Protein AF-A0A8T5RIH6-F1 (afdb_monomer)

Structure (mmCIF, N/CA/C/O backbone):
data_AF-A0A8T5RIH6-F1
#
_entry.id   AF-A0A8T5RIH6-F1
#
loop_
_atom_site.group_PDB
_atom_site.id
_atom_site.type_symbol
_atom_site.label_atom_id
_atom_site.label_alt_id
_atom_site.label_comp_id
_atom_site.label_asym_id
_atom_site.label_entity_id
_atom_site.label_seq_id
_atom_site.pdbx_PDB_ins_code
_atom_site.Cartn_x
_atom_site.Cartn_y
_atom_site.Cartn_z
_atom_site.occupancy
_atom_site.B_iso_or_equiv
_atom_site.auth_seq_id
_atom_site.auth_comp_id
_atom_site.auth_asym_id
_atom_site.auth_atom_id
_atom_site.pdbx_PDB_model_num
ATOM 1 N N . MET A 1 1 ? 30.052 -8.036 27.898 1.00 54.72 1 MET A N 1
ATOM 2 C CA . MET A 1 1 ? 30.101 -7.811 26.431 1.00 54.72 1 MET A CA 1
ATOM 3 C C . MET A 1 1 ? 30.979 -6.596 26.176 1.00 54.72 1 MET A C 1
ATOM 5 O O . MET A 1 1 ? 30.714 -5.569 26.782 1.00 54.72 1 MET A O 1
ATOM 9 N N . GLY A 1 2 ? 32.038 -6.716 25.369 1.00 81.31 2 GLY A N 1
ATOM 10 C CA . GLY A 1 2 ? 32.980 -5.612 25.125 1.00 81.31 2 GLY A CA 1
ATOM 11 C C . GLY A 1 2 ? 32.419 -4.535 24.187 1.00 81.31 2 GLY A C 1
ATOM 12 O O . GLY A 1 2 ? 31.592 -4.838 23.325 1.00 81.31 2 GLY A O 1
ATOM 13 N N . ALA A 1 3 ? 32.892 -3.292 24.327 1.00 78.62 3 ALA A N 1
ATOM 14 C CA . ALA A 1 3 ? 32.445 -2.136 23.537 1.00 78.62 3 ALA A CA 1
ATOM 15 C C . ALA A 1 3 ? 32.577 -2.355 22.015 1.00 78.62 3 ALA A C 1
ATOM 17 O O . ALA A 1 3 ? 31.676 -2.004 21.258 1.00 78.62 3 ALA A O 1
ATOM 18 N N . VAL A 1 4 ? 33.642 -3.033 21.574 1.00 74.56 4 VAL A N 1
ATOM 19 C CA . VAL A 1 4 ? 33.874 -3.393 20.163 1.00 74.56 4 VAL A CA 1
ATOM 20 C C . VAL A 1 4 ? 32.834 -4.396 19.653 1.00 74.56 4 VAL A C 1
ATOM 22 O O . VAL A 1 4 ? 32.305 -4.243 18.559 1.00 74.56 4 VAL A O 1
ATOM 25 N N . GLN A 1 5 ? 32.469 -5.394 20.463 1.00 71.44 5 GLN A N 1
ATOM 26 C CA . GLN A 1 5 ? 31.462 -6.394 20.095 1.00 71.44 5 GLN A CA 1
ATOM 27 C C . GLN A 1 5 ? 30.047 -5.793 20.058 1.00 71.44 5 GLN A C 1
ATOM 29 O O . G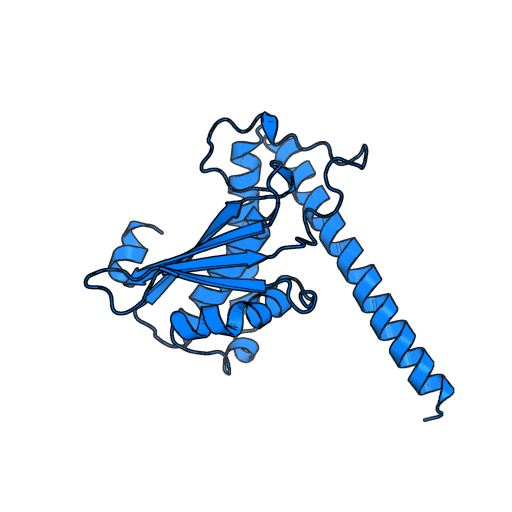LN A 1 5 ? 29.216 -6.199 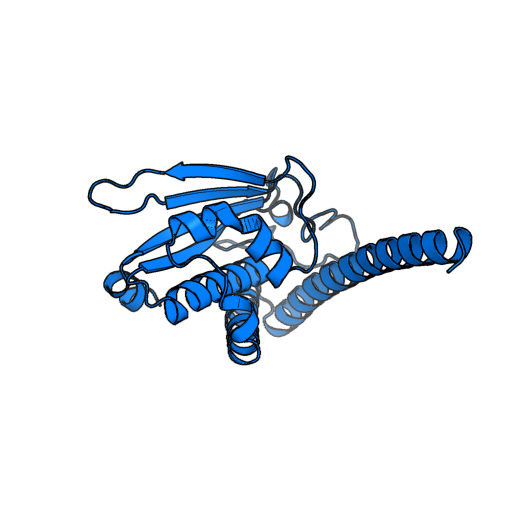19.248 1.00 71.44 5 GLN A O 1
ATOM 34 N N . TRP A 1 6 ? 29.769 -4.804 20.913 1.00 79.12 6 TRP A N 1
ATOM 35 C CA . TRP A 1 6 ? 28.532 -4.022 20.874 1.00 79.12 6 TRP A CA 1
ATOM 36 C C . TRP A 1 6 ? 28.462 -3.117 19.636 1.00 79.12 6 TRP A C 1
ATOM 38 O O . TRP A 1 6 ? 27.428 -3.080 18.968 1.00 79.12 6 TRP A O 1
ATOM 48 N N . LEU A 1 7 ? 29.570 -2.456 19.285 1.00 72.50 7 LEU A N 1
ATOM 49 C CA . LEU A 1 7 ? 29.678 -1.619 18.091 1.00 72.50 7 LEU A CA 1
ATOM 50 C C . LEU A 1 7 ? 29.522 -2.450 16.810 1.00 72.50 7 LEU A C 1
ATOM 52 O O . LEU A 1 7 ? 28.704 -2.114 15.959 1.00 72.50 7 LEU A O 1
ATOM 56 N N . LEU A 1 8 ? 30.211 -3.592 16.714 1.00 71.06 8 LEU A N 1
ATOM 57 C CA . LEU A 1 8 ? 30.068 -4.536 15.602 1.00 71.06 8 LEU A CA 1
ATOM 58 C C . LEU A 1 8 ? 28.639 -5.074 15.488 1.00 71.06 8 LEU A C 1
ATOM 60 O O . LEU A 1 8 ? 28.110 -5.150 14.384 1.00 71.06 8 LEU A O 1
ATOM 64 N N . LYS A 1 9 ? 27.969 -5.389 16.607 1.00 69.00 9 LYS A N 1
ATOM 65 C CA . LYS A 1 9 ? 26.543 -5.767 16.602 1.00 69.00 9 LYS A CA 1
ATOM 66 C C . LYS A 1 9 ? 25.631 -4.642 16.108 1.00 69.00 9 LYS A C 1
ATOM 68 O O . LYS A 1 9 ? 24.638 -4.928 15.451 1.00 69.00 9 LYS A O 1
ATOM 73 N N . LYS A 1 10 ? 25.928 -3.376 16.416 1.00 67.00 10 LYS A N 1
ATOM 74 C CA . LYS A 1 10 ? 25.181 -2.234 15.865 1.00 67.00 10 LYS A CA 1
ATOM 75 C C . LYS A 1 10 ? 25.413 -2.086 14.363 1.00 67.00 10 LYS A C 1
ATOM 77 O O . LYS A 1 10 ? 24.439 -2.002 13.627 1.00 67.00 10 LYS A O 1
ATOM 82 N N . ILE A 1 11 ? 26.666 -2.129 13.915 1.00 67.88 11 ILE A N 1
ATOM 83 C CA . ILE A 1 11 ? 27.028 -2.001 12.495 1.00 67.88 11 ILE A CA 1
ATOM 84 C C . ILE A 1 11 ? 26.418 -3.142 11.681 1.00 67.88 11 ILE A C 1
ATOM 86 O O . ILE A 1 11 ? 25.760 -2.885 10.686 1.00 67.88 11 ILE A O 1
ATOM 90 N N . THR A 1 12 ? 26.545 -4.391 12.131 1.00 60.66 12 THR A N 1
ATOM 91 C CA . THR A 1 12 ? 25.935 -5.550 11.453 1.00 60.66 12 THR A CA 1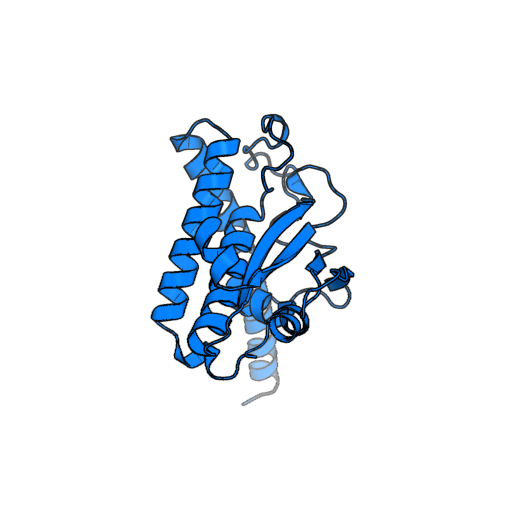
ATOM 92 C C . THR A 1 12 ? 24.411 -5.501 11.448 1.00 60.66 12 THR A C 1
ATOM 94 O O . THR A 1 12 ? 23.810 -5.898 10.458 1.00 60.66 12 THR A O 1
ATOM 97 N N . LYS A 1 13 ? 23.761 -4.977 12.497 1.00 62.06 13 LYS A N 1
ATOM 98 C CA . LYS A 1 13 ? 22.306 -4.750 12.484 1.00 62.06 13 LYS A CA 1
ATOM 99 C C . LYS A 1 13 ? 21.897 -3.673 11.482 1.00 62.06 13 LYS A C 1
ATOM 101 O O . LYS A 1 13 ? 20.903 -3.864 10.795 1.00 62.06 13 LYS A O 1
ATOM 106 N N . VAL A 1 14 ? 22.633 -2.566 11.399 1.00 61.81 14 VAL A N 1
ATOM 107 C CA . VAL A 1 14 ? 22.349 -1.473 10.452 1.00 61.81 14 VAL A CA 1
ATOM 108 C C . VAL A 1 14 ? 22.630 -1.914 9.014 1.00 61.81 14 VAL A C 1
ATOM 110 O O . VAL A 1 14 ? 21.766 -1.786 8.157 1.00 61.81 14 VAL A O 1
ATOM 113 N N . PHE A 1 15 ? 23.794 -2.518 8.767 1.00 58.16 15 PHE A N 1
ATOM 114 C CA . PHE A 1 15 ? 24.172 -3.076 7.470 1.00 58.16 15 PHE A CA 1
ATOM 115 C C . PHE A 1 15 ? 23.194 -4.172 7.039 1.00 58.16 15 PHE A C 1
ATOM 117 O O . PHE A 1 15 ? 22.644 -4.109 5.949 1.00 58.16 15 PHE A O 1
ATOM 124 N N . GLY A 1 16 ? 22.880 -5.110 7.939 1.00 55.03 16 GLY A N 1
ATOM 125 C CA . GLY A 1 16 ? 21.883 -6.149 7.708 1.00 55.03 16 GLY A CA 1
ATOM 126 C C . GLY A 1 16 ? 20.514 -5.572 7.354 1.00 55.03 16 GLY A C 1
ATOM 127 O O . GLY A 1 16 ? 19.939 -5.994 6.361 1.00 55.03 16 GLY A O 1
ATOM 128 N N . ARG A 1 17 ? 20.010 -4.572 8.090 1.00 59.19 17 ARG A N 1
ATOM 129 C CA . ARG A 1 17 ? 18.731 -3.900 7.784 1.00 59.19 17 ARG A CA 1
ATOM 130 C C . ARG A 1 17 ? 18.740 -3.221 6.412 1.00 59.19 17 ARG A C 1
ATOM 132 O O . ARG A 1 17 ? 17.797 -3.404 5.650 1.00 59.19 17 ARG A O 1
ATOM 139 N N . ASN A 1 18 ? 19.813 -2.510 6.070 1.00 58.97 18 ASN A N 1
ATOM 140 C CA . ASN A 1 18 ? 19.906 -1.779 4.805 1.00 58.97 18 ASN A CA 1
ATOM 141 C C . ASN A 1 18 ? 20.041 -2.721 3.599 1.00 58.97 18 ASN A C 1
ATOM 143 O O . ASN A 1 18 ? 19.274 -2.587 2.646 1.00 58.97 18 ASN A O 1
ATOM 147 N N . THR A 1 19 ? 20.931 -3.717 3.658 1.00 59.47 19 THR A N 1
ATOM 148 C CA . THR A 1 19 ? 21.084 -4.730 2.597 1.00 59.47 19 THR A CA 1
ATOM 149 C C . THR A 1 19 ? 19.808 -5.554 2.419 1.00 59.47 19 THR A C 1
ATOM 151 O O . THR A 1 19 ? 19.406 -5.831 1.293 1.00 59.47 19 THR A O 1
ATOM 154 N N . THR A 1 20 ? 19.124 -5.878 3.519 1.00 65.00 20 THR A N 1
ATOM 155 C CA . THR A 1 20 ? 17.834 -6.583 3.486 1.00 65.00 20 THR A CA 1
ATOM 156 C C . THR A 1 20 ? 16.747 -5.732 2.825 1.00 65.00 20 THR A C 1
ATOM 158 O O . THR A 1 20 ? 15.979 -6.243 2.018 1.00 65.00 20 THR A O 1
ATOM 161 N N . SER A 1 21 ? 16.703 -4.424 3.107 1.00 72.31 21 SER A N 1
ATOM 162 C CA . SER A 1 21 ? 15.707 -3.536 2.497 1.00 72.31 21 SER A CA 1
ATOM 163 C C . SER A 1 21 ? 15.889 -3.382 0.986 1.00 72.31 21 SER A C 1
ATOM 165 O O . SER A 1 21 ? 14.907 -3.455 0.257 1.00 72.31 21 SER A O 1
ATOM 167 N N . LEU A 1 22 ? 17.132 -3.248 0.504 1.00 79.75 22 LEU A N 1
ATOM 168 C CA . LEU A 1 22 ? 17.411 -3.184 -0.933 1.00 79.75 22 L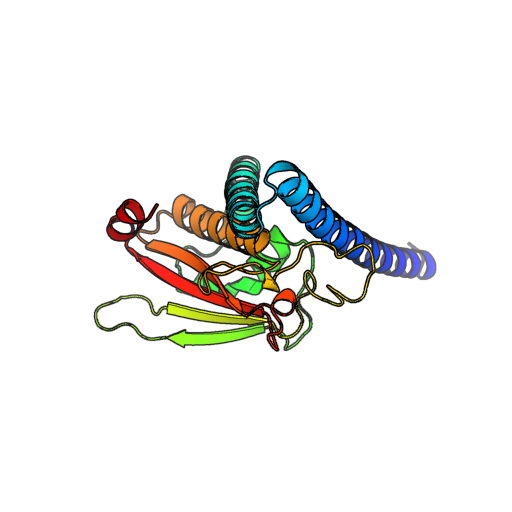EU A CA 1
ATOM 169 C C . LEU A 1 22 ? 17.015 -4.489 -1.627 1.00 79.75 22 LEU A C 1
ATOM 171 O O . LEU A 1 22 ? 16.365 -4.450 -2.664 1.00 79.75 22 LEU A O 1
ATOM 175 N N . TYR A 1 23 ? 17.348 -5.636 -1.027 1.00 83.88 23 TYR A N 1
ATOM 176 C CA . TYR A 1 23 ? 16.943 -6.937 -1.554 1.00 83.88 23 TYR A CA 1
ATOM 177 C C . TYR A 1 23 ? 15.421 -7.043 -1.716 1.00 83.88 23 TYR A C 1
ATOM 179 O O . TYR A 1 23 ? 14.957 -7.445 -2.776 1.00 83.88 23 TYR A O 1
ATOM 187 N N . TYR A 1 24 ? 14.636 -6.653 -0.705 1.00 84.94 24 TYR A N 1
ATOM 188 C CA . TYR A 1 24 ? 13.174 -6.724 -0.799 1.00 84.94 24 TYR A CA 1
ATOM 189 C C . TYR A 1 24 ? 12.578 -5.713 -1.783 1.00 84.94 24 TYR A C 1
ATOM 191 O O . TYR A 1 24 ? 11.590 -6.035 -2.437 1.00 84.94 24 TYR A O 1
ATOM 199 N N . VAL A 1 25 ? 13.179 -4.528 -1.931 1.00 86.12 25 VAL A N 1
ATOM 200 C CA . VAL A 1 25 ? 12.790 -3.565 -2.976 1.00 86.12 25 VAL A CA 1
ATOM 201 C C . VAL A 1 25 ? 13.007 -4.158 -4.365 1.00 86.12 25 VAL A C 1
ATOM 203 O O . VAL A 1 25 ? 12.100 -4.112 -5.190 1.00 86.12 25 VAL A O 1
ATOM 206 N N . LEU A 1 26 ? 14.182 -4.739 -4.616 1.00 88.00 26 LEU A N 1
ATOM 207 C CA . LEU A 1 26 ? 14.493 -5.358 -5.904 1.00 88.00 26 LEU A CA 1
ATOM 208 C C . LEU A 1 26 ? 13.599 -6.571 -6.156 1.00 88.00 26 LEU A C 1
ATOM 210 O O . LEU A 1 26 ? 12.975 -6.650 -7.203 1.00 88.00 26 LEU A O 1
ATOM 214 N N . LEU A 1 27 ? 13.434 -7.455 -5.168 1.00 90.44 27 LEU A N 1
ATOM 215 C CA . LEU A 1 27 ? 12.531 -8.602 -5.271 1.00 90.44 27 LEU A CA 1
ATOM 216 C C . LEU A 1 27 ? 11.106 -8.171 -5.635 1.00 90.44 27 LEU A C 1
ATOM 218 O O . LEU A 1 27 ? 10.463 -8.811 -6.458 1.00 90.44 27 LEU A O 1
ATOM 222 N N . TYR A 1 28 ? 10.613 -7.085 -5.040 1.00 91.56 28 TYR A N 1
ATOM 223 C CA . TYR A 1 28 ? 9.301 -6.544 -5.370 1.00 91.56 28 TYR A CA 1
ATOM 224 C C . TYR A 1 28 ? 9.213 -6.107 -6.845 1.00 91.56 28 TYR A C 1
ATOM 226 O O . TYR A 1 28 ? 8.224 -6.410 -7.511 1.00 91.56 28 TYR A O 1
ATOM 234 N N . ARG A 1 29 ? 10.245 -5.430 -7.369 1.00 91.50 29 ARG A N 1
ATOM 235 C CA . ARG A 1 29 ? 10.308 -5.029 -8.787 1.00 91.50 29 ARG A CA 1
ATOM 236 C C . ARG A 1 29 ? 10.364 -6.237 -9.717 1.00 91.50 29 ARG A C 1
ATOM 238 O O . ARG A 1 29 ? 9.612 -6.276 -10.686 1.00 91.50 29 ARG A O 1
ATOM 245 N N . GLU A 1 30 ? 11.179 -7.236 -9.385 1.00 93.50 30 GLU A N 1
ATOM 246 C CA . GLU A 1 30 ? 11.267 -8.474 -10.163 1.00 93.50 30 GLU A CA 1
ATOM 247 C C . GLU A 1 30 ? 9.931 -9.227 -10.173 1.00 93.50 30 GLU A C 1
ATOM 249 O O . GLU A 1 30 ? 9.519 -9.722 -11.213 1.00 93.50 30 GLU A O 1
ATOM 254 N N . ILE A 1 31 ? 9.185 -9.253 -9.062 1.00 95.56 31 ILE A N 1
ATOM 255 C CA . ILE A 1 31 ? 7.839 -9.850 -9.046 1.00 95.56 31 ILE A CA 1
ATOM 256 C C . ILE A 1 31 ? 6.902 -9.122 -10.020 1.00 95.56 31 ILE A C 1
ATOM 258 O O . ILE A 1 31 ? 6.167 -9.785 -10.749 1.00 95.56 31 ILE A O 1
ATOM 262 N N . LEU A 1 32 ? 6.917 -7.783 -10.061 1.00 96.06 32 LEU A N 1
ATOM 263 C CA . LEU A 1 32 ? 6.104 -7.034 -11.028 1.00 96.06 32 LEU A CA 1
ATOM 264 C C . LEU A 1 32 ? 6.509 -7.359 -12.472 1.00 96.06 32 LEU A C 1
ATOM 266 O O . LEU A 1 32 ? 5.639 -7.552 -13.320 1.00 96.06 32 LEU A O 1
ATOM 270 N N . LYS A 1 33 ? 7.814 -7.442 -12.742 1.00 95.06 33 LYS A N 1
ATOM 271 C CA . LYS A 1 33 ? 8.354 -7.815 -14.054 1.00 95.06 33 LYS A CA 1
ATOM 272 C C . LYS A 1 33 ? 7.888 -9.208 -14.474 1.00 95.06 33 LYS A C 1
ATOM 274 O O . LYS A 1 33 ? 7.341 -9.345 -15.560 1.00 95.06 33 LYS A O 1
ATOM 279 N N . GLU A 1 34 ? 8.001 -10.201 -13.594 1.00 97.12 34 GLU A N 1
ATOM 280 C CA . GLU A 1 34 ? 7.542 -11.574 -13.846 1.00 97.12 34 GLU A CA 1
ATOM 281 C C . GLU A 1 34 ? 6.026 -11.647 -14.077 1.00 97.12 34 GLU A C 1
ATOM 283 O O . GLU A 1 34 ? 5.564 -12.339 -14.984 1.00 97.12 34 GLU A O 1
ATOM 288 N N . ILE A 1 35 ? 5.228 -10.897 -13.306 1.00 97.75 35 ILE A N 1
ATOM 289 C CA . ILE A 1 35 ? 3.781 -10.792 -13.546 1.00 97.75 35 ILE A CA 1
ATOM 290 C C . ILE A 1 35 ? 3.527 -10.218 -14.941 1.00 97.75 35 ILE A C 1
ATOM 292 O O . ILE A 1 35 ? 2.759 -10.803 -15.703 1.00 97.75 35 ILE A O 1
ATOM 296 N N . ASN A 1 36 ? 4.201 -9.124 -15.295 1.00 97.50 36 ASN A N 1
ATOM 297 C CA . ASN A 1 36 ? 4.069 -8.499 -16.607 1.00 97.50 36 ASN A CA 1
ATOM 298 C C . ASN A 1 36 ? 4.543 -9.399 -17.745 1.00 97.50 36 ASN A C 1
ATOM 300 O O . ASN A 1 36 ? 3.998 -9.360 -18.846 1.00 97.50 36 ASN A O 1
ATOM 304 N N . ASP A 1 37 ? 5.516 -10.266 -17.487 1.00 96.69 37 ASP A N 1
ATOM 305 C CA . ASP A 1 37 ? 5.942 -11.259 -18.454 1.00 96.69 37 ASP A CA 1
ATOM 306 C C . ASP A 1 37 ? 4.915 -12.372 -18.675 1.00 96.69 37 ASP A C 1
ATOM 308 O O . ASP A 1 37 ? 4.895 -12.962 -19.759 1.00 96.69 37 ASP A O 1
ATOM 312 N N . ILE A 1 38 ? 4.040 -12.626 -17.706 1.00 97.56 38 ILE A N 1
ATOM 313 C CA . ILE A 1 38 ? 2.936 -13.579 -17.831 1.00 97.56 38 ILE A CA 1
ATOM 314 C C . ILE A 1 38 ? 1.723 -12.924 -18.501 1.00 97.56 38 ILE A C 1
ATOM 316 O O . ILE A 1 38 ? 1.138 -13.514 -19.409 1.00 97.56 38 ILE A O 1
ATOM 320 N N . THR A 1 39 ? 1.337 -11.727 -18.061 1.00 97.12 39 THR A N 1
ATOM 321 C CA . THR A 1 39 ? 0.131 -11.023 -18.535 1.00 97.12 39 THR A CA 1
ATOM 322 C C . THR A 1 39 ? 0.338 -10.384 -19.904 1.00 97.12 39 THR A C 1
ATOM 324 O O . THR A 1 39 ? -0.587 -10.347 -20.710 1.00 97.12 39 THR A O 1
ATOM 327 N N . LYS A 1 40 ? 1.559 -9.903 -20.172 1.00 96.25 40 LYS A N 1
ATOM 328 C CA . LYS A 1 40 ? 1.906 -9.033 -21.303 1.00 96.25 40 LYS A CA 1
ATOM 329 C C . LYS A 1 40 ? 1.062 -7.751 -21.369 1.00 96.25 40 LYS A C 1
ATOM 331 O O . LYS A 1 40 ? 0.939 -7.172 -22.448 1.00 96.25 40 LYS A O 1
ATOM 336 N N . ASP A 1 41 ? 0.531 -7.313 -20.229 1.00 96.44 41 ASP A N 1
ATOM 337 C CA . ASP A 1 41 ? -0.290 -6.113 -20.081 1.00 96.44 41 ASP A CA 1
ATOM 338 C C . ASP A 1 41 ? 0.040 -5.396 -18.764 1.00 96.44 41 ASP A C 1
ATOM 340 O O . ASP A 1 41 ? 0.001 -5.989 -17.679 1.00 96.44 41 ASP A O 1
ATOM 344 N N . GLU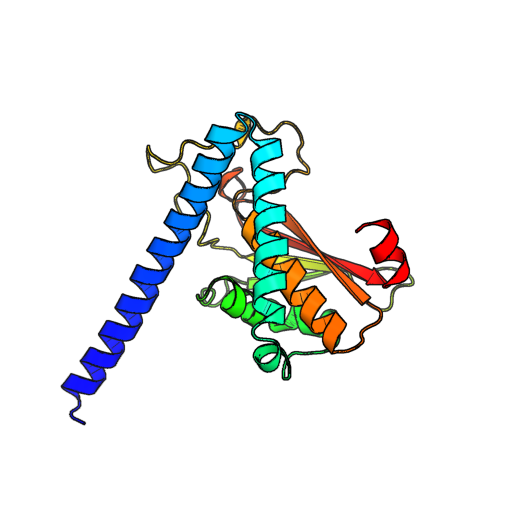 A 1 42 ? 0.401 -4.116 -18.851 1.00 96.06 42 GLU A N 1
ATOM 345 C CA . GLU A 1 42 ? 0.843 -3.346 -17.694 1.00 96.06 42 GLU A CA 1
ATOM 346 C C . GLU A 1 42 ? -0.296 -3.044 -16.700 1.00 96.06 42 GLU A C 1
ATOM 348 O O . GLU A 1 42 ? -0.058 -3.051 -15.492 1.00 96.06 42 GLU A O 1
ATOM 353 N N . GLU A 1 43 ? -1.530 -2.821 -17.159 1.00 95.81 43 GLU A N 1
ATOM 354 C CA . GLU A 1 43 ? -2.665 -2.524 -16.272 1.00 95.81 43 GLU A CA 1
ATOM 355 C C . GLU A 1 43 ? -3.066 -3.762 -15.463 1.00 95.81 43 GLU A C 1
ATOM 357 O O . GLU A 1 43 ? -3.136 -3.708 -14.229 1.00 95.81 43 GLU A O 1
ATOM 362 N N . ASP A 1 44 ? -3.224 -4.901 -16.137 1.00 96.75 44 ASP A N 1
ATOM 363 C CA . ASP A 1 44 ? -3.520 -6.183 -15.500 1.00 96.75 44 ASP A CA 1
ATOM 364 C C . ASP A 1 44 ? -2.425 -6.568 -14.502 1.00 96.75 44 ASP A C 1
ATOM 366 O O . ASP A 1 44 ? -2.714 -7.077 -13.417 1.00 96.75 44 ASP A O 1
ATOM 370 N N . SER A 1 45 ? -1.161 -6.282 -14.820 1.00 97.75 45 SER A N 1
ATOM 371 C CA . SER A 1 45 ? -0.038 -6.568 -13.922 1.00 97.75 45 SER A CA 1
ATOM 372 C C . SER A 1 45 ? -0.124 -5.815 -12.602 1.00 97.75 45 SER A C 1
ATOM 374 O O . SER A 1 45 ? 0.112 -6.399 -11.541 1.00 97.75 45 SER A O 1
ATOM 376 N N . ILE A 1 46 ? -0.487 -4.531 -12.653 1.00 97.12 46 ILE A N 1
ATOM 377 C CA . ILE A 1 46 ? -0.677 -3.697 -11.462 1.00 97.12 46 ILE A CA 1
ATOM 378 C C . ILE A 1 46 ? -1.849 -4.218 -10.627 1.00 97.12 46 ILE A C 1
ATOM 380 O O . ILE A 1 46 ? -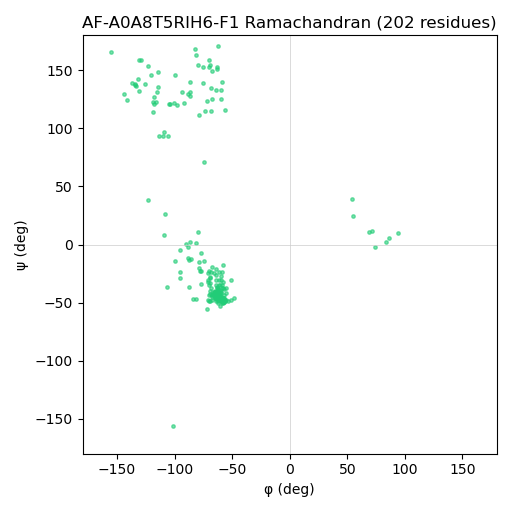1.720 -4.377 -9.410 1.00 97.12 46 ILE A O 1
ATOM 384 N N . ILE A 1 47 ? -2.969 -4.551 -11.273 1.00 96.31 47 ILE A N 1
ATOM 385 C CA . ILE A 1 47 ? -4.152 -5.104 -10.601 1.00 96.31 47 ILE A CA 1
ATOM 386 C C . ILE A 1 47 ? -3.810 -6.438 -9.922 1.00 96.31 47 ILE A C 1
ATOM 388 O O . ILE A 1 47 ? -4.132 -6.647 -8.749 1.00 96.31 47 ILE A O 1
ATOM 392 N N . ILE A 1 48 ? -3.113 -7.331 -10.625 1.00 98.12 48 ILE A N 1
ATOM 393 C CA . ILE A 1 48 ? -2.705 -8.638 -10.102 1.00 98.12 48 ILE A CA 1
ATOM 394 C C . ILE A 1 48 ? -1.739 -8.475 -8.929 1.00 98.12 48 ILE A C 1
ATOM 396 O O . ILE A 1 48 ? -1.931 -9.120 -7.896 1.00 98.12 48 ILE A O 1
ATOM 400 N N . LEU A 1 49 ? -0.732 -7.604 -9.040 1.00 97.75 49 LEU A N 1
ATOM 401 C CA . LEU A 1 49 ? 0.219 -7.365 -7.956 1.00 97.75 49 LEU A CA 1
ATOM 402 C C . LEU A 1 49 ? -0.470 -6.787 -6.712 1.00 97.75 49 LEU A C 1
ATOM 404 O O . LEU A 1 49 ? -0.204 -7.248 -5.596 1.00 97.75 49 LEU A O 1
ATOM 408 N N . ARG A 1 50 ? -1.401 -5.840 -6.890 1.00 97.50 50 ARG A N 1
ATOM 409 C CA . ARG A 1 50 ? -2.243 -5.315 -5.804 1.00 97.50 50 ARG A CA 1
ATOM 410 C C . ARG A 1 50 ? -3.005 -6.436 -5.097 1.00 97.50 50 ARG A C 1
ATOM 412 O O . ARG A 1 50 ? -2.980 -6.526 -3.867 1.00 97.50 50 ARG A O 1
ATOM 419 N N . GLU A 1 51 ? -3.659 -7.310 -5.856 1.00 97.69 51 GLU A N 1
ATOM 420 C CA . GLU A 1 51 ? -4.452 -8.415 -5.309 1.00 97.69 51 GLU A CA 1
ATOM 421 C C . GLU A 1 51 ? -3.596 -9.486 -4.619 1.00 97.69 51 GLU A C 1
ATOM 423 O O . GLU A 1 51 ? -3.981 -10.001 -3.564 1.00 97.69 51 GLU A O 1
ATOM 428 N N . ILE A 1 52 ? -2.407 -9.786 -5.153 1.00 97.94 52 ILE A N 1
ATOM 429 C CA . ILE A 1 52 ? -1.414 -10.631 -4.475 1.00 97.94 52 ILE A CA 1
ATOM 430 C C . ILE A 1 52 ? -1.045 -10.008 -3.127 1.00 97.94 52 ILE A C 1
ATOM 432 O O . ILE A 1 52 ? -1.100 -10.699 -2.107 1.00 97.94 52 ILE A O 1
ATOM 436 N N . GLY A 1 53 ? -0.739 -8.706 -3.101 1.00 96.88 53 GLY A N 1
ATOM 437 C CA . GLY A 1 53 ? -0.438 -7.967 -1.877 1.00 96.88 53 GLY A CA 1
ATOM 438 C C . GLY A 1 53 ? -1.558 -8.076 -0.841 1.00 96.88 53 GLY A C 1
ATOM 439 O O . GLY A 1 53 ? -1.305 -8.442 0.310 1.00 96.88 53 GLY A O 1
ATOM 440 N N . LYS A 1 54 ? -2.813 -7.858 -1.253 1.00 97.38 54 LYS A N 1
ATOM 441 C CA . LYS A 1 54 ? -3.979 -7.966 -0.361 1.00 97.38 54 LYS A CA 1
ATOM 442 C C . LYS A 1 54 ? -4.117 -9.356 0.261 1.00 97.38 54 LYS A C 1
ATOM 444 O O . LYS A 1 54 ? -4.245 -9.502 1.483 1.00 97.38 54 LYS A O 1
ATOM 449 N N . LYS A 1 55 ? -4.062 -10.398 -0.571 1.00 97.75 55 LYS A N 1
ATOM 450 C CA . LYS A 1 55 ? -4.230 -11.790 -0.127 1.00 97.75 55 LYS A CA 1
ATOM 451 C C . LYS A 1 55 ? -3.073 -12.245 0.763 1.00 97.75 55 LYS A C 1
ATOM 453 O O . LYS A 1 55 ? -3.314 -12.810 1.828 1.00 97.75 55 LYS A O 1
ATOM 458 N N . ALA A 1 56 ? -1.834 -11.947 0.376 1.00 96.31 56 ALA A N 1
ATOM 459 C CA . ALA A 1 56 ? -0.643 -12.323 1.135 1.00 96.31 56 ALA A CA 1
ATOM 460 C C . ALA A 1 56 ? -0.577 -11.630 2.507 1.00 96.31 56 ALA A C 1
ATOM 462 O O . ALA A 1 56 ? -0.249 -12.271 3.512 1.00 96.31 56 ALA A O 1
ATOM 463 N N . ALA A 1 57 ? -0.928 -10.340 2.576 1.00 95.56 57 ALA A N 1
ATOM 464 C CA . ALA A 1 57 ? -1.005 -9.617 3.843 1.00 95.56 57 ALA A CA 1
ATOM 465 C C . ALA A 1 57 ? -2.111 -10.165 4.747 1.00 95.56 57 ALA A C 1
ATOM 467 O O . ALA A 1 57 ? -1.871 -10.372 5.934 1.00 95.56 57 ALA A O 1
ATOM 468 N N . THR A 1 58 ? -3.292 -10.458 4.193 1.00 96.19 58 THR A N 1
ATOM 469 C CA . THR A 1 58 ? -4.405 -11.048 4.953 1.00 96.19 58 THR A CA 1
ATOM 470 C C . THR A 1 58 ? -4.000 -12.380 5.587 1.00 96.19 58 THR A C 1
ATOM 472 O O . THR A 1 58 ? -4.124 -12.542 6.801 1.00 96.19 58 THR A O 1
ATOM 475 N N . GLU A 1 59 ? -3.425 -13.293 4.799 1.00 96.25 59 GLU A N 1
ATOM 476 C CA . GLU A 1 59 ? -2.917 -14.585 5.282 1.00 96.25 59 GLU A CA 1
ATOM 477 C C . GLU A 1 59 ? -1.862 -14.401 6.390 1.00 96.25 59 GLU A C 1
ATOM 479 O O . GLU A 1 59 ? -1.886 -15.066 7.431 1.00 96.25 59 GLU A O 1
ATOM 484 N N . SER A 1 60 ? -0.942 -13.451 6.203 1.00 93.94 60 SER A N 1
ATOM 485 C CA . SER A 1 60 ? 0.104 -13.142 7.185 1.00 93.94 60 SER A CA 1
ATOM 486 C C . SER A 1 60 ? -0.470 -12.584 8.489 1.00 93.94 60 SER A C 1
ATOM 488 O O . SER A 1 60 ? -0.013 -12.953 9.578 1.00 93.94 60 SER A O 1
ATOM 490 N N . CYS A 1 61 ? -1.487 -11.726 8.391 1.00 94.19 61 CYS A N 1
ATOM 491 C CA . CYS A 1 61 ? -2.211 -11.183 9.530 1.00 94.19 61 CYS A CA 1
ATOM 492 C C . CYS A 1 61 ? -2.911 -12.275 10.336 1.00 94.19 61 CYS A C 1
ATOM 494 O O . CYS A 1 61 ? -2.803 -12.294 11.563 1.00 94.19 61 CYS A O 1
ATOM 496 N N . GLU A 1 62 ? -3.585 -13.207 9.663 1.00 94.44 62 GLU A N 1
ATOM 497 C CA . GLU A 1 62 ? -4.287 -14.316 10.308 1.00 94.44 62 GLU A CA 1
ATOM 498 C C . GLU A 1 62 ? -3.314 -15.214 11.082 1.00 94.44 62 GLU A C 1
ATOM 500 O O . GLU A 1 62 ? -3.522 -15.468 12.276 1.00 94.44 62 GLU A O 1
ATOM 505 N N . ARG A 1 63 ? -2.181 -15.578 10.465 1.00 93.19 63 ARG A N 1
ATOM 506 C CA . ARG A 1 63 ? -1.118 -16.379 11.102 1.00 93.19 63 ARG A CA 1
ATOM 507 C C . ARG A 1 63 ? -0.481 -15.702 12.316 1.00 93.19 63 ARG A C 1
ATOM 509 O O . ARG A 1 63 ? -0.073 -16.389 13.251 1.00 93.19 63 ARG A O 1
ATOM 516 N N . HIS A 1 64 ? -0.422 -14.370 12.336 1.00 88.75 64 HIS A N 1
ATOM 517 C CA . HIS A 1 64 ? 0.235 -13.593 13.392 1.00 88.75 64 HIS A CA 1
ATOM 518 C C . HIS A 1 64 ? -0.700 -12.589 14.077 1.00 88.75 64 HIS A C 1
ATOM 520 O O . HIS A 1 64 ? -0.284 -11.501 14.479 1.00 88.75 64 HIS A O 1
ATOM 526 N N . THR A 1 65 ? -1.961 -12.976 14.290 1.00 90.38 65 THR A N 1
ATOM 527 C CA . THR A 1 65 ? -3.009 -12.107 14.864 1.00 90.38 65 THR A CA 1
ATOM 528 C C . THR A 1 65 ? -2.582 -11.424 16.177 1.00 90.38 65 THR A C 1
ATOM 530 O O . THR A 1 65 ? -3.005 -10.310 16.489 1.00 90.38 65 THR A O 1
ATOM 533 N N . THR A 1 66 ? -1.722 -12.071 16.970 1.00 88.50 66 THR A N 1
ATOM 534 C CA . THR A 1 66 ? -1.221 -11.554 18.252 1.00 88.50 66 THR A CA 1
ATOM 535 C C . THR A 1 66 ? -0.466 -10.231 18.138 1.00 88.50 66 THR A C 1
ATOM 537 O O . THR A 1 66 ? -0.557 -9.431 19.071 1.00 88.50 66 THR A O 1
ATOM 540 N N . VAL A 1 67 ? 0.208 -9.968 17.012 1.00 84.81 67 VAL A N 1
ATOM 541 C CA . VAL A 1 67 ? 0.937 -8.712 16.749 1.00 84.81 67 VAL A CA 1
ATOM 542 C C . VAL A 1 67 ? -0.013 -7.512 16.786 1.00 84.81 67 VAL A C 1
ATOM 544 O O . VAL A 1 67 ? 0.325 -6.452 17.307 1.00 84.81 67 VAL A O 1
ATOM 547 N N . PHE A 1 68 ? -1.250 -7.701 16.328 1.00 87.88 68 PHE A N 1
ATOM 548 C CA . PHE A 1 68 ? -2.228 -6.628 16.160 1.00 87.88 68 PHE A CA 1
ATOM 549 C C . PHE A 1 68 ? -3.076 -6.355 17.411 1.00 87.88 68 PHE A C 1
ATOM 551 O O . PHE A 1 68 ? -3.880 -5.422 17.433 1.00 87.88 68 PHE A O 1
ATOM 558 N N . LYS A 1 69 ? -2.895 -7.123 18.496 1.00 83.94 69 LYS A N 1
ATOM 559 C CA . LYS A 1 69 ? -3.680 -6.958 19.735 1.00 83.94 69 LYS A CA 1
ATOM 560 C C . LYS A 1 69 ? -3.562 -5.562 20.342 1.00 83.94 69 LYS A C 1
ATOM 562 O O . LYS A 1 69 ? -4.538 -5.074 20.909 1.00 83.94 69 LYS A O 1
ATOM 567 N N . TRP A 1 70 ? -2.416 -4.908 20.193 1.00 83.31 70 TRP A N 1
ATOM 568 C CA . TRP A 1 70 ? -2.138 -3.588 20.771 1.00 83.31 70 TRP A CA 1
ATOM 569 C C . TRP A 1 70 ? -2.403 -2.431 19.802 1.00 83.31 70 TRP A C 1
ATOM 571 O O . TRP A 1 70 ? -2.337 -1.275 20.205 1.00 83.31 70 TRP A O 1
ATOM 581 N N . MET A 1 71 ? -2.745 -2.739 18.548 1.00 86.31 71 MET A N 1
ATOM 582 C CA . MET A 1 71 ? -3.013 -1.737 17.520 1.00 86.31 71 MET A CA 1
ATOM 583 C C . MET A 1 71 ? -4.318 -0.969 17.796 1.00 86.31 71 MET A C 1
ATOM 585 O O . MET A 1 71 ? -5.221 -1.492 18.473 1.00 86.31 71 MET A O 1
ATOM 589 N N . PRO A 1 72 ? -4.435 0.275 17.296 1.00 85.31 72 PRO A N 1
ATOM 590 C CA . PRO A 1 72 ? -5.628 1.095 17.477 1.00 85.31 72 PRO A CA 1
ATOM 591 C C . PRO A 1 72 ? -6.874 0.492 16.816 1.00 85.31 72 PRO A C 1
ATOM 593 O O . PRO A 1 72 ? -6.782 -0.239 15.842 1.00 85.31 72 PRO A O 1
ATOM 596 N N . GLY A 1 73 ? -8.058 0.804 17.353 1.00 88.31 73 GLY A N 1
ATOM 597 C CA . GLY A 1 73 ? -9.340 0.265 16.873 1.00 88.31 73 GLY A CA 1
ATOM 598 C C . GLY A 1 73 ? -10.248 1.251 16.140 1.00 88.31 73 GLY A C 1
ATOM 599 O O . GLY A 1 73 ? -11.403 0.917 15.894 1.00 88.31 73 GLY A O 1
ATOM 600 N N . SER A 1 74 ? -9.771 2.459 15.828 1.00 93.62 74 SER A N 1
ATOM 601 C CA . SER A 1 74 ? -10.529 3.438 15.042 1.00 93.62 74 SER A CA 1
ATOM 602 C C . SER A 1 74 ? -9.783 3.810 13.761 1.00 93.62 74 SER A C 1
ATOM 604 O O . SER A 1 74 ? -8.555 3.907 13.801 1.00 93.62 74 SER A O 1
ATOM 606 N N . PRO A 1 75 ? -10.497 4.087 12.655 1.00 93.25 75 PRO A N 1
ATOM 607 C CA . PRO A 1 75 ? -9.875 4.449 11.386 1.00 93.25 75 PRO A CA 1
ATOM 608 C C . PRO A 1 75 ? -8.896 5.624 11.481 1.00 93.25 75 PRO A C 1
ATOM 610 O O . PRO A 1 75 ? -7.743 5.492 11.087 1.00 93.25 75 PRO A O 1
ATOM 613 N N . ARG A 1 76 ? -9.308 6.726 12.125 1.00 93.69 76 ARG A N 1
ATOM 614 C CA . ARG A 1 76 ? -8.443 7.889 12.383 1.00 93.69 76 ARG A CA 1
ATOM 615 C C . ARG A 1 76 ? -7.118 7.498 13.042 1.00 93.69 76 ARG A C 1
ATOM 617 O O . ARG A 1 76 ? -6.062 7.904 12.581 1.00 93.69 76 ARG A O 1
ATOM 624 N N . LYS A 1 77 ? -7.165 6.673 14.093 1.00 93.12 77 LYS A N 1
ATOM 625 C CA . LYS A 1 77 ? -5.944 6.238 14.777 1.00 93.12 77 LYS A CA 1
ATOM 626 C C . LYS A 1 77 ? -5.110 5.293 13.917 1.00 93.12 77 LYS A C 1
ATOM 628 O O . LYS A 1 77 ? -3.911 5.235 14.090 1.00 93.12 77 LYS A O 1
ATOM 633 N N . ILE A 1 78 ? -5.697 4.525 13.009 1.00 92.94 78 ILE A N 1
ATOM 634 C CA . ILE A 1 78 ? -4.890 3.716 12.091 1.00 92.94 78 ILE A CA 1
ATOM 635 C C . ILE A 1 78 ? -4.071 4.617 11.162 1.00 92.94 78 ILE A C 1
ATOM 637 O O . ILE A 1 78 ? -2.888 4.353 10.973 1.00 92.94 78 ILE A O 1
ATOM 641 N N . ILE A 1 79 ? -4.665 5.705 10.662 1.00 93.06 79 ILE A N 1
ATOM 642 C CA . ILE A 1 79 ? -3.955 6.694 9.840 1.00 93.06 79 ILE A CA 1
ATOM 643 C C . ILE A 1 79 ? -2.911 7.464 10.659 1.00 93.06 79 ILE A C 1
ATOM 645 O O . ILE A 1 79 ? -1.779 7.597 10.216 1.00 93.06 79 ILE A O 1
ATOM 649 N N . GLU A 1 80 ? -3.230 7.890 11.887 1.00 89.19 80 GLU A N 1
ATOM 650 C CA . GLU A 1 80 ? -2.253 8.536 12.789 1.00 89.19 80 GLU A CA 1
ATOM 651 C C . GLU A 1 80 ? -1.040 7.631 13.096 1.00 89.19 80 GLU A C 1
ATOM 653 O O . GLU A 1 80 ? 0.032 8.124 13.434 1.00 89.19 80 GLU A O 1
ATOM 658 N N . TYR A 1 81 ? -1.198 6.309 12.970 1.00 86.50 81 TYR A N 1
ATOM 659 C CA . TYR A 1 81 ? -0.148 5.307 13.161 1.00 86.50 81 TYR A CA 1
ATOM 660 C C . TYR A 1 81 ? 0.284 4.669 11.826 1.00 86.50 81 TYR A C 1
ATOM 662 O O . TYR A 1 81 ? 0.768 3.534 11.810 1.00 86.50 81 TYR A O 1
ATOM 670 N N . PHE A 1 82 ? 0.126 5.369 10.698 1.00 89.75 82 PHE A N 1
ATOM 671 C CA . PHE A 1 82 ? 0.451 4.830 9.375 1.00 89.75 82 PHE A CA 1
ATOM 672 C C . PHE A 1 82 ? 1.915 4.391 9.264 1.00 89.75 82 PHE A C 1
ATOM 674 O O . PHE A 1 82 ? 2.196 3.347 8.688 1.00 89.75 82 PHE A O 1
ATOM 681 N N . GLU A 1 83 ? 2.850 5.116 9.876 1.00 90.06 83 GLU A N 1
ATOM 682 C CA . GLU A 1 83 ? 4.263 4.720 9.904 1.00 90.06 83 GLU A CA 1
ATOM 683 C C . GLU A 1 83 ? 4.476 3.337 10.546 1.00 90.06 83 GLU A C 1
ATOM 685 O O . GLU A 1 83 ? 5.302 2.544 10.098 1.00 90.06 83 GLU A O 1
ATOM 690 N N . LEU A 1 84 ? 3.673 2.985 11.553 1.00 86.69 84 LEU A N 1
ATOM 691 C CA . LEU A 1 84 ? 3.719 1.655 12.150 1.00 86.69 84 LEU A CA 1
ATOM 692 C C . LEU A 1 84 ? 3.183 0.589 11.185 1.00 86.69 84 LEU A C 1
ATOM 694 O O . LEU A 1 84 ? 3.764 -0.492 11.105 1.00 86.69 84 LEU A O 1
ATOM 698 N N . LEU A 1 85 ? 2.113 0.882 10.434 1.00 89.12 85 LEU A N 1
ATOM 699 C CA . 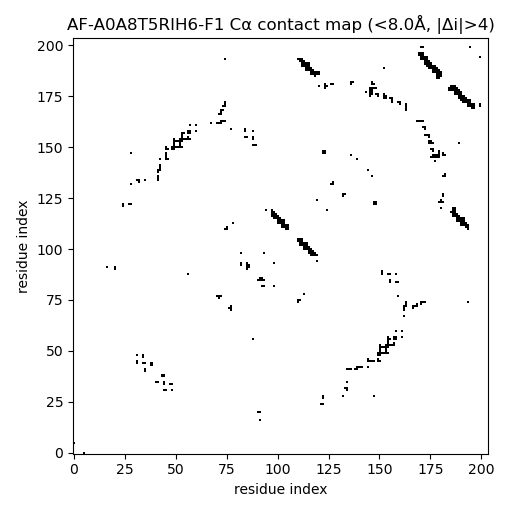LEU A 1 85 ? 1.647 -0.007 9.362 1.00 89.12 85 LEU A CA 1
ATOM 700 C C . LEU A 1 85 ? 2.726 -0.197 8.300 1.00 89.12 85 LEU A C 1
ATOM 702 O O . LEU A 1 85 ? 2.992 -1.323 7.885 1.00 89.12 85 LEU A O 1
ATOM 706 N N . TRP A 1 86 ? 3.369 0.897 7.905 1.00 89.81 86 TRP A N 1
ATOM 707 C CA . TRP A 1 86 ? 4.462 0.898 6.952 1.00 89.81 86 TRP A CA 1
ATOM 708 C C . TRP A 1 86 ? 5.600 -0.013 7.411 1.00 89.81 86 TRP A C 1
ATOM 710 O O . TRP A 1 86 ? 6.004 -0.902 6.670 1.00 89.81 86 TRP A O 1
ATOM 720 N N . VAL A 1 87 ? 6.060 0.116 8.657 1.00 86.62 87 VAL A N 1
ATOM 721 C CA . VAL A 1 87 ? 7.105 -0.758 9.211 1.00 86.62 87 VAL A CA 1
ATOM 722 C C . VAL A 1 87 ? 6.647 -2.216 9.289 1.00 86.62 87 VAL A C 1
ATOM 724 O O . VAL A 1 87 ? 7.444 -3.115 9.026 1.00 86.62 87 VAL A O 1
ATOM 727 N N . VAL A 1 88 ? 5.381 -2.480 9.624 1.00 83.12 88 VAL A N 1
ATOM 728 C CA . VAL A 1 88 ? 4.836 -3.849 9.664 1.00 83.12 88 VAL A CA 1
ATOM 729 C C . VAL A 1 88 ? 4.854 -4.499 8.283 1.00 83.12 88 VAL A C 1
ATOM 731 O O . VAL A 1 88 ? 5.203 -5.672 8.174 1.00 83.12 88 VAL A O 1
ATOM 734 N N . VAL A 1 89 ? 4.479 -3.755 7.244 1.00 85.69 89 VAL A N 1
ATOM 735 C CA . VAL A 1 89 ? 4.383 -4.285 5.881 1.00 85.69 89 VAL A CA 1
ATOM 736 C C . VAL A 1 89 ? 5.750 -4.329 5.200 1.00 85.69 89 VAL A C 1
ATOM 738 O O . VAL A 1 89 ? 6.115 -5.333 4.597 1.00 85.69 89 VAL A O 1
ATOM 741 N N . PHE A 1 90 ? 6.512 -3.245 5.291 1.00 83.31 90 PHE A N 1
ATOM 742 C CA . PHE A 1 90 ? 7.726 -3.037 4.509 1.00 83.31 90 PHE A CA 1
ATOM 743 C C . PHE A 1 90 ? 9.015 -3.349 5.285 1.00 83.31 90 PHE A C 1
ATOM 745 O O . PHE A 1 90 ? 10.088 -3.474 4.699 1.00 83.31 90 PHE A O 1
ATOM 752 N N . GLY A 1 91 ? 8.946 -3.484 6.613 1.00 79.75 91 GLY A N 1
ATOM 753 C CA . GLY A 1 91 ? 10.099 -3.828 7.452 1.00 79.75 91 GLY A CA 1
ATOM 754 C C . GLY A 1 91 ? 11.167 -2.733 7.551 1.00 79.75 91 GLY A C 1
ATOM 755 O O . GLY A 1 91 ? 12.260 -2.995 8.060 1.00 79.75 91 GLY A O 1
ATOM 756 N N . LYS A 1 92 ? 10.872 -1.518 7.073 1.00 81.50 92 LYS A N 1
ATOM 757 C CA . LYS A 1 92 ? 11.778 -0.365 7.067 1.00 81.50 92 LYS A CA 1
ATOM 758 C C . LYS A 1 92 ? 11.043 0.881 7.552 1.00 81.50 92 LYS A C 1
ATOM 760 O O . LYS A 1 92 ? 9.901 1.100 7.170 1.00 81.50 92 LYS A O 1
ATOM 765 N N . GLU A 1 93 ? 11.713 1.679 8.373 1.00 85.38 93 GLU A N 1
ATOM 766 C CA . GLU A 1 93 ? 11.236 2.994 8.815 1.00 85.38 93 GLU A CA 1
ATOM 767 C C . GLU A 1 93 ? 11.261 3.997 7.650 1.00 85.38 93 GLU A C 1
ATOM 769 O O . GLU A 1 93 ? 12.034 3.843 6.697 1.00 85.38 93 GLU A O 1
ATOM 774 N N . LEU A 1 94 ? 10.384 4.997 7.707 1.00 87.75 94 LEU A N 1
ATOM 775 C CA . LEU A 1 94 ? 10.463 6.146 6.809 1.00 87.75 94 LEU A CA 1
ATOM 776 C C . LEU A 1 94 ? 11.536 7.107 7.327 1.00 87.75 94 LEU A C 1
ATOM 778 O O . LEU A 1 94 ? 11.857 7.108 8.514 1.00 87.75 94 LEU A O 1
ATOM 782 N N . GLU A 1 95 ? 12.121 7.901 6.434 1.00 86.12 95 GLU A N 1
ATOM 783 C CA . GLU A 1 95 ? 13.065 8.936 6.854 1.00 86.12 95 GLU A CA 1
ATOM 784 C C . GLU A 1 95 ? 12.325 10.032 7.639 1.00 86.12 95 GLU A C 1
ATOM 786 O O . GLU A 1 95 ? 11.146 10.317 7.403 1.00 86.12 95 GLU A O 1
ATOM 791 N N . GLU A 1 96 ? 13.016 10.661 8.590 1.00 86.12 96 GLU A N 1
ATOM 792 C CA . GLU A 1 96 ? 12.417 11.710 9.414 1.00 86.12 96 GLU A CA 1
ATOM 793 C C . GLU A 1 96 ? 11.919 12.873 8.539 1.00 86.12 96 GLU A C 1
ATOM 795 O O . GLU A 1 96 ? 12.672 13.460 7.761 1.00 86.12 96 GLU A O 1
ATOM 800 N N . GLY A 1 97 ? 10.636 13.217 8.677 1.00 87.81 97 GLY A N 1
ATOM 801 C CA . GLY A 1 97 ? 10.004 14.303 7.923 1.00 87.81 97 GLY A CA 1
ATOM 802 C C . GLY A 1 97 ? 9.502 13.931 6.523 1.00 87.81 97 GLY A C 1
ATOM 803 O O . GLY A 1 97 ? 8.957 14.803 5.846 1.00 87.81 97 GLY A O 1
ATOM 804 N N . ASP A 1 98 ? 9.626 12.671 6.089 1.00 91.50 98 ASP A N 1
ATOM 805 C CA . ASP A 1 98 ? 9.125 12.242 4.773 1.00 91.50 98 ASP A CA 1
ATOM 806 C C . ASP A 1 98 ? 7.611 12.022 4.727 1.00 91.50 98 ASP A C 1
ATOM 808 O O . ASP A 1 98 ? 7.032 12.057 3.640 1.00 91.50 98 ASP A O 1
ATOM 812 N N . LEU A 1 99 ? 6.982 11.779 5.879 1.00 94.06 99 LEU A N 1
ATOM 813 C CA . LEU A 1 99 ? 5.570 11.432 5.993 1.00 94.06 99 LEU A CA 1
ATOM 814 C C . LEU A 1 99 ? 4.729 12.641 6.404 1.00 94.06 99 LEU A C 1
ATOM 816 O O . LEU A 1 99 ? 4.927 13.213 7.478 1.00 94.06 99 LEU A O 1
ATOM 820 N N . THR A 1 100 ? 3.744 12.990 5.582 1.00 94.94 100 THR A N 1
ATOM 821 C CA . THR A 1 100 ? 2.754 14.025 5.892 1.00 94.94 100 THR A CA 1
ATOM 822 C C . THR A 1 100 ? 1.332 13.521 5.674 1.00 94.94 100 THR A C 1
ATOM 824 O O . THR A 1 100 ? 1.090 12.550 4.952 1.00 94.94 100 THR A O 1
ATOM 827 N N . TYR A 1 101 ? 0.385 14.192 6.329 1.00 94.25 101 TYR A N 1
ATOM 828 C CA . TYR A 1 101 ? -1.030 13.850 6.296 1.00 94.25 101 TYR A CA 1
ATOM 829 C C . TYR A 1 101 ? -1.857 15.107 6.063 1.00 94.25 101 TYR A C 1
ATOM 831 O O . TYR A 1 101 ? -1.639 16.126 6.719 1.00 94.25 101 TYR A O 1
ATOM 839 N N . GLU A 1 102 ? -2.841 15.001 5.185 1.00 96.19 102 GLU A N 1
ATOM 840 C CA . GLU A 1 102 ? -3.891 15.993 5.005 1.00 96.19 102 GLU A CA 1
ATOM 841 C C . GLU A 1 102 ? -5.235 15.338 5.326 1.00 96.19 102 GLU A C 1
ATOM 843 O O . GLU A 1 102 ? -5.560 14.264 4.819 1.00 96.19 102 GLU A O 1
ATOM 848 N N . GLU A 1 103 ? -5.997 15.968 6.217 1.00 96.44 103 GLU A N 1
ATOM 849 C CA . GLU A 1 103 ? -7.346 15.539 6.570 1.00 96.44 103 GLU A CA 1
ATOM 850 C C . GLU A 1 103 ? -8.350 16.183 5.611 1.00 96.44 103 GLU A C 1
ATOM 852 O O . GLU A 1 103 ? -8.339 17.398 5.421 1.00 96.44 103 GLU A O 1
ATOM 857 N N . LEU A 1 104 ? -9.233 15.367 5.039 1.00 96.62 104 LEU A N 1
ATOM 858 C CA . LEU A 1 104 ? -10.268 15.770 4.093 1.00 96.62 104 LEU A CA 1
ATOM 859 C C . LEU A 1 104 ? -11.649 15.556 4.735 1.00 96.62 104 LEU A C 1
ATOM 861 O O . LEU A 1 104 ? -12.187 14.441 4.689 1.00 96.62 104 LEU A O 1
ATOM 865 N N . PRO A 1 105 ? -12.232 16.583 5.386 1.00 95.31 105 PRO A N 1
ATOM 866 C CA . PRO A 1 105 ? -13.516 16.452 6.062 1.00 95.31 105 PRO A CA 1
ATOM 867 C C . PRO A 1 105 ? -14.627 16.023 5.105 1.00 95.31 105 PRO A C 1
ATOM 869 O O . PRO A 1 105 ? -14.735 16.526 3.988 1.00 95.31 105 PRO A O 1
ATOM 872 N N . LYS A 1 106 ? -15.499 15.131 5.580 1.00 92.50 106 LYS A N 1
ATOM 873 C CA . LYS A 1 106 ? -16.676 14.667 4.843 1.00 92.50 106 LYS A CA 1
ATOM 874 C C . LYS A 1 106 ? -17.951 15.076 5.555 1.00 92.50 106 LYS A C 1
ATOM 876 O O . LYS A 1 106 ? -18.169 14.701 6.708 1.00 92.50 106 LYS A O 1
ATOM 881 N N . GLU A 1 107 ? -18.807 15.812 4.859 1.00 88.75 107 GLU A N 1
ATOM 882 C CA . GLU A 1 107 ? -20.108 16.202 5.392 1.00 88.75 107 GLU A CA 1
ATOM 883 C C . GLU A 1 107 ? -20.948 14.958 5.729 1.00 88.75 107 GLU A C 1
ATOM 885 O O . GLU A 1 107 ? -21.001 13.998 4.964 1.00 88.75 107 GLU A O 1
ATOM 890 N N . GLY A 1 108 ? -21.555 14.940 6.919 1.00 86.06 108 GLY A N 1
ATOM 891 C CA . GLY A 1 108 ? -22.377 13.819 7.387 1.00 86.06 108 GLY A CA 1
ATOM 892 C C . GLY A 1 108 ? -21.615 12.558 7.823 1.00 86.06 108 GLY A C 1
ATOM 893 O O . GLY A 1 108 ? -22.246 11.619 8.303 1.00 86.06 108 GLY A O 1
ATOM 894 N N . SER A 1 109 ? -20.281 12.521 7.724 1.00 89.31 109 SER A N 1
ATOM 895 C CA . SER A 1 109 ? -19.467 11.376 8.156 1.00 89.31 109 SER A CA 1
ATOM 896 C C . SER A 1 109 ? -18.836 11.599 9.531 1.00 89.31 109 SER A C 1
ATOM 898 O O . SER A 1 109 ? -18.397 12.695 9.874 1.00 89.31 109 SER A O 1
ATOM 900 N N . LYS A 1 110 ? -18.705 10.519 10.310 1.00 92.12 110 LYS A N 1
ATOM 901 C CA . LYS A 1 110 ? -17.954 10.517 11.577 1.00 92.12 110 LYS A CA 1
ATOM 902 C C . LYS A 1 110 ? -16.442 10.667 11.374 1.00 92.12 110 LYS A C 1
ATOM 904 O O . LYS A 1 110 ? -15.748 11.136 12.276 1.00 92.12 110 LYS A O 1
ATOM 909 N N . TYR A 1 111 ? -15.932 10.210 10.234 1.00 94.38 111 TYR A N 1
ATOM 910 C CA . TYR A 1 111 ? -14.509 10.218 9.913 1.00 94.38 111 TYR A CA 1
ATOM 911 C C . TYR A 1 111 ? -14.259 10.925 8.579 1.00 94.38 111 TYR A C 1
ATOM 913 O O . TYR A 1 111 ? -15.002 10.724 7.613 1.00 94.38 111 TYR A O 1
ATOM 921 N N . SER A 1 112 ? -13.203 11.729 8.551 1.00 95.75 112 SER A N 1
ATOM 922 C CA . SER A 1 112 ? -12.635 12.350 7.355 1.00 95.75 112 SER A CA 1
ATOM 923 C C . SER A 1 112 ? -11.955 11.308 6.467 1.00 95.75 112 SER A C 1
ATOM 925 O O . SER A 1 112 ? -11.577 10.245 6.952 1.00 95.75 112 SER A O 1
ATOM 927 N N . ASP A 1 113 ? -11.773 11.611 5.188 1.00 96.75 113 ASP A N 1
ATOM 928 C CA . ASP A 1 113 ? -10.780 10.901 4.378 1.00 96.75 113 ASP A CA 1
ATOM 929 C C . ASP A 1 113 ? -9.396 11.514 4.623 1.00 96.75 113 ASP A C 1
ATOM 931 O O . ASP A 1 113 ? -9.274 12.570 5.251 1.00 96.75 113 ASP A O 1
ATOM 935 N N . TYR A 1 114 ? -8.342 10.845 4.164 1.00 97.50 114 TYR A N 1
ATOM 936 C CA . TYR A 1 114 ? -6.975 11.316 4.369 1.00 97.50 114 TYR A CA 1
ATOM 937 C C . TYR A 1 114 ? -6.138 11.165 3.106 1.00 97.50 114 TYR A C 1
ATOM 939 O O . TYR A 1 114 ? -6.178 10.124 2.452 1.00 97.50 114 TYR A O 1
ATOM 947 N N . LEU A 1 115 ? -5.320 12.172 2.815 1.00 97.31 115 LEU A N 1
ATOM 948 C CA . LEU A 1 115 ? -4.197 12.049 1.894 1.00 97.31 115 LEU A CA 1
ATOM 949 C C . LEU A 1 115 ? -2.925 11.817 2.703 1.00 97.31 115 LEU A C 1
ATOM 951 O O . LEU A 1 115 ? -2.546 12.639 3.536 1.00 97.31 115 LEU A O 1
ATOM 955 N N . VAL A 1 116 ? -2.266 10.689 2.458 1.00 96.81 116 VAL A N 1
ATOM 956 C CA . VAL A 1 116 ? -0.984 10.331 3.069 1.00 96.81 116 VAL A CA 1
ATOM 957 C C . VAL A 1 116 ? 0.099 10.521 2.022 1.00 96.81 116 VAL A C 1
ATOM 959 O O . VAL A 1 116 ? 0.051 9.888 0.971 1.00 96.81 116 VAL A O 1
ATOM 962 N N . THR A 1 117 ? 1.077 11.377 2.294 1.00 96.25 117 THR A N 1
ATOM 963 C CA . THR A 1 117 ? 2.162 11.669 1.352 1.00 96.25 117 THR A CA 1
ATOM 964 C C . THR A 1 117 ? 3.494 11.199 1.918 1.00 96.25 117 THR A C 1
ATOM 966 O O . THR A 1 117 ? 3.822 11.491 3.065 1.00 96.25 117 THR A O 1
ATOM 969 N N . ILE A 1 118 ? 4.257 10.476 1.098 1.00 94.31 118 ILE A N 1
ATOM 970 C CA . ILE A 1 118 ? 5.623 10.033 1.372 1.00 94.31 118 ILE A CA 1
ATOM 971 C C . ILE A 1 118 ? 6.531 10.644 0.316 1.00 94.31 118 ILE A C 1
ATOM 973 O O . ILE A 1 118 ? 6.455 10.299 -0.867 1.00 94.31 118 ILE A O 1
ATOM 977 N N . LYS A 1 119 ? 7.420 11.533 0.752 1.00 91.62 119 LYS A N 1
ATOM 978 C CA . LYS A 1 119 ? 8.334 12.239 -0.144 1.00 91.62 119 LYS A CA 1
ATOM 979 C C . LYS A 1 119 ? 9.287 11.284 -0.867 1.00 91.62 119 LYS A C 1
ATOM 981 O O . LYS A 1 119 ? 9.371 11.319 -2.092 1.00 91.62 119 LYS A O 1
ATOM 986 N N . SER A 1 120 ? 9.960 10.401 -0.131 1.00 85.44 120 SER A N 1
ATOM 987 C CA . SER A 1 120 ? 10.958 9.490 -0.697 1.00 85.44 120 SER A CA 1
ATOM 988 C C . SER A 1 120 ? 10.436 8.056 -0.684 1.00 85.44 120 SER A C 1
ATOM 990 O O . SER A 1 120 ? 10.581 7.330 0.295 1.00 85.44 120 SER A O 1
ATOM 992 N N . CYS A 1 121 ? 9.814 7.615 -1.779 1.00 85.81 121 CYS A N 1
ATOM 993 C CA . CYS A 1 121 ? 9.352 6.232 -1.885 1.00 85.81 121 CYS A CA 1
ATOM 994 C C . CYS A 1 121 ? 10.536 5.270 -2.086 1.00 85.81 121 CYS A C 1
ATOM 996 O O . CYS A 1 121 ? 11.145 5.287 -3.159 1.00 85.81 121 CYS A O 1
ATOM 998 N N . PRO A 1 122 ? 10.836 4.364 -1.138 1.00 80.75 122 PRO A N 1
ATOM 999 C CA . PRO A 1 122 ? 11.955 3.437 -1.293 1.00 80.75 122 PRO A CA 1
ATOM 1000 C C . PRO A 1 122 ? 11.712 2.374 -2.372 1.00 80.75 122 PRO A C 1
ATOM 1002 O O . PRO A 1 122 ? 12.680 1.850 -2.910 1.00 80.75 122 PRO A O 1
ATOM 1005 N N . LEU A 1 123 ? 10.453 2.070 -2.718 1.00 85.00 123 LEU A N 1
ATOM 1006 C CA . LEU A 1 123 ? 10.131 1.148 -3.816 1.00 85.00 123 LEU A CA 1
ATOM 1007 C C . LEU A 1 123 ? 10.473 1.755 -5.180 1.00 85.00 123 LEU A C 1
ATOM 1009 O O . LEU A 1 123 ? 11.061 1.086 -6.029 1.00 85.00 123 LEU A O 1
ATOM 1013 N N . CYS A 1 124 ? 10.141 3.034 -5.366 1.00 85.69 124 CYS A N 1
ATOM 1014 C CA . CYS A 1 124 ? 10.337 3.752 -6.625 1.00 85.69 124 CYS A CA 1
ATOM 1015 C C . CYS A 1 124 ? 11.707 4.421 -6.747 1.00 85.69 124 CYS A C 1
ATOM 1017 O O . CYS A 1 124 ? 12.048 4.896 -7.825 1.00 85.69 124 CYS A O 1
ATOM 1019 N N . ALA A 1 125 ? 12.483 4.501 -5.665 1.00 76.62 125 ALA A N 1
ATOM 1020 C CA . ALA A 1 125 ? 13.765 5.195 -5.657 1.00 76.62 125 ALA A CA 1
ATOM 1021 C C . ALA A 1 125 ? 14.703 4.642 -6.744 1.00 76.62 125 ALA A C 1
ATOM 1023 O O . ALA A 1 125 ? 15.084 3.473 -6.712 1.00 76.62 125 ALA A O 1
ATOM 1024 N N . GLY A 1 126 ? 15.052 5.485 -7.719 1.00 76.31 126 GLY A N 1
ATOM 1025 C CA . GLY A 1 126 ? 15.910 5.107 -8.846 1.00 76.31 126 GLY A CA 1
ATOM 1026 C C . GLY A 1 126 ? 15.264 4.175 -9.876 1.00 76.31 126 GLY A C 1
ATOM 1027 O O . GLY A 1 126 ? 15.986 3.643 -10.707 1.00 76.31 126 GLY A O 1
ATOM 1028 N N . TYR A 1 127 ? 13.943 3.954 -9.828 1.00 85.88 127 TYR A N 1
ATOM 1029 C CA . TYR A 1 127 ? 13.246 3.172 -10.852 1.00 85.88 127 TYR A CA 1
ATOM 1030 C C . TYR A 1 127 ? 13.315 3.872 -12.219 1.00 85.88 127 TYR A C 1
ATOM 1032 O O . TYR A 1 127 ? 13.045 5.071 -12.315 1.00 85.88 127 TYR A O 1
ATOM 1040 N N . GLY A 1 128 ? 13.658 3.122 -13.265 1.00 83.38 128 GLY A N 1
ATOM 1041 C CA . GLY A 1 128 ? 13.853 3.609 -14.632 1.00 83.38 128 GLY A CA 1
ATOM 1042 C C . GLY A 1 128 ? 15.261 4.144 -14.910 1.00 83.38 128 GLY A C 1
ATOM 1043 O O . GLY A 1 128 ? 15.494 4.700 -15.983 1.00 83.38 128 GLY A O 1
ATOM 1044 N N . VAL A 1 129 ? 16.183 4.016 -13.948 1.00 84.38 129 VAL A N 1
ATOM 1045 C CA . VAL A 1 129 ? 17.616 4.310 -14.130 1.00 84.38 129 VAL A CA 1
ATOM 1046 C C . VAL A 1 129 ? 18.402 3.038 -14.457 1.00 84.38 129 VAL A C 1
ATOM 1048 O O . VAL A 1 129 ? 19.431 3.127 -15.122 1.00 84.38 129 VAL A O 1
ATOM 1051 N N . ASP A 1 130 ? 17.937 1.881 -13.983 1.00 83.12 130 ASP A N 1
ATOM 1052 C CA . ASP A 1 130 ? 18.537 0.578 -14.268 1.00 83.12 130 ASP A CA 1
ATOM 1053 C C . ASP A 1 130 ? 17.975 0.006 -15.581 1.00 83.12 130 ASP A C 1
ATOM 1055 O O . ASP A 1 130 ? 16.774 0.105 -15.837 1.00 83.12 130 ASP A O 1
ATOM 1059 N N . ASP A 1 131 ? 18.828 -0.610 -16.402 1.00 84.31 131 ASP A N 1
ATOM 1060 C CA . ASP A 1 131 ? 18.420 -1.250 -17.659 1.00 84.31 131 ASP A CA 1
ATOM 1061 C C . ASP A 1 131 ? 17.469 -2.443 -17.418 1.00 84.31 131 ASP A C 1
ATOM 1063 O O . ASP A 1 131 ? 16.706 -2.823 -18.309 1.00 84.31 131 ASP A O 1
ATOM 1067 N N . GLU A 1 132 ? 17.476 -3.018 -16.210 1.00 85.19 132 GLU A N 1
ATOM 1068 C CA . GLU A 1 132 ? 16.576 -4.102 -15.806 1.00 85.19 132 GLU A CA 1
ATOM 1069 C C . GLU A 1 132 ? 15.154 -3.626 -15.441 1.00 85.19 132 GLU A C 1
ATOM 1071 O O . GLU A 1 132 ? 14.225 -4.448 -15.415 1.00 85.19 132 GLU A O 1
ATOM 1076 N N . ASP A 1 133 ? 14.948 -2.315 -15.229 1.00 88.00 133 ASP A N 1
ATOM 1077 C CA . ASP A 1 133 ? 13.641 -1.695 -14.953 1.00 88.00 133 ASP A CA 1
ATOM 1078 C C . ASP A 1 133 ? 12.790 -1.620 -16.244 1.00 88.00 133 ASP A C 1
ATOM 1080 O O . ASP A 1 133 ? 12.544 -0.569 -16.839 1.00 88.00 133 ASP A O 1
ATOM 1084 N N . THR A 1 134 ? 12.332 -2.783 -16.698 1.00 89.56 134 THR A N 1
ATOM 1085 C CA . THR A 1 134 ? 11.685 -2.979 -18.009 1.00 89.56 134 THR A CA 1
ATOM 1086 C C . THR A 1 134 ? 10.171 -2.742 -18.019 1.00 89.56 134 THR A C 1
ATOM 1088 O O . THR A 1 134 ? 9.577 -2.608 -19.094 1.00 89.56 134 THR A O 1
ATOM 1091 N N . PHE A 1 135 ? 9.521 -2.659 -16.852 1.00 94.19 135 PHE A N 1
ATOM 1092 C CA . PHE A 1 135 ? 8.084 -2.396 -16.772 1.00 94.19 135 PHE A CA 1
ATOM 1093 C C . PHE A 1 135 ? 7.780 -0.937 -17.145 1.00 94.19 135 PHE A C 1
ATOM 1095 O O . PHE A 1 135 ? 8.314 0.002 -16.544 1.0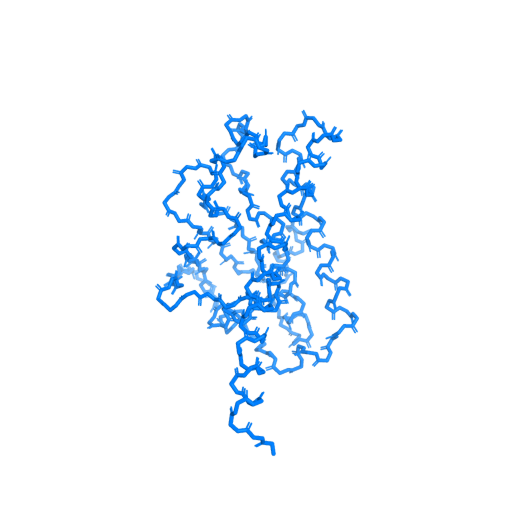0 94.19 135 PHE A O 1
ATOM 1102 N N . ASN A 1 136 ? 6.917 -0.735 -18.145 1.00 91.94 136 ASN A N 1
ATOM 1103 C CA . ASN A 1 136 ? 6.708 0.570 -18.767 1.00 91.94 136 ASN A CA 1
ATOM 1104 C C . ASN A 1 136 ? 5.376 1.215 -18.360 1.00 91.94 136 ASN A C 1
ATOM 1106 O O . ASN A 1 136 ? 4.359 1.073 -19.039 1.00 91.94 136 ASN A O 1
ATOM 1110 N N . PHE A 1 137 ? 5.426 2.051 -17.324 1.00 91.81 137 PHE A N 1
ATOM 1111 C CA . PHE A 1 137 ? 4.276 2.816 -16.832 1.00 91.81 137 PHE A CA 1
ATOM 1112 C C . PHE A 1 137 ? 3.620 3.742 -17.872 1.00 91.81 137 PHE A C 1
ATOM 1114 O O . PHE A 1 137 ? 2.475 4.137 -17.680 1.00 91.81 137 PHE A O 1
ATOM 1121 N N . LYS A 1 138 ? 4.286 4.083 -18.987 1.00 90.62 138 LYS A N 1
ATOM 1122 C CA . LYS A 1 138 ? 3.697 4.933 -20.042 1.00 90.62 138 LYS A CA 1
ATOM 1123 C C . LYS A 1 138 ? 2.655 4.212 -20.900 1.00 90.62 138 LYS A C 1
ATOM 1125 O O . LYS A 1 138 ? 1.960 4.874 -21.665 1.00 90.62 138 LYS A O 1
ATOM 1130 N N . LYS A 1 139 ? 2.586 2.880 -20.834 1.00 93.12 139 LYS A N 1
ATOM 1131 C CA . LYS A 1 139 ? 1.588 2.086 -21.565 1.00 93.12 139 LYS A CA 1
ATOM 1132 C C . LYS A 1 139 ? 0.262 1.946 -20.820 1.00 93.12 139 LYS A C 1
ATOM 1134 O O . LYS A 1 139 ? -0.720 1.546 -21.431 1.00 93.12 139 LYS A O 1
ATOM 1139 N N . ILE A 1 140 ? 0.232 2.314 -19.541 1.00 93.06 140 ILE A N 1
ATOM 1140 C CA . ILE A 1 140 ? -0.993 2.390 -18.749 1.00 93.06 140 ILE A CA 1
ATOM 1141 C C . ILE A 1 140 ? -1.834 3.546 -19.294 1.00 93.06 140 ILE A C 1
ATOM 1143 O O . ILE A 1 140 ? -1.433 4.710 -19.241 1.00 93.06 140 ILE A O 1
ATOM 1147 N N . SER A 1 141 ? -2.993 3.210 -19.848 1.00 89.62 141 SER A N 1
ATOM 1148 C CA . SER A 1 141 ? -3.942 4.142 -20.450 1.00 89.62 141 SER A CA 1
ATOM 1149 C C . SER A 1 141 ? -4.920 4.702 -19.419 1.00 89.62 141 SER A C 1
ATOM 1151 O O . SER A 1 141 ? -5.269 5.885 -19.459 1.00 89.62 141 SER A O 1
ATOM 1153 N N . ASN A 1 142 ? -5.320 3.868 -18.459 1.00 89.75 142 ASN A N 1
ATOM 1154 C CA . ASN A 1 142 ? -6.202 4.242 -17.375 1.00 89.75 142 ASN A CA 1
ATOM 1155 C C . ASN A 1 142 ? -5.426 5.001 -16.291 1.00 89.75 142 ASN A C 1
ATOM 1157 O O . ASN A 1 142 ? -4.613 4.429 -15.558 1.00 89.75 142 ASN A O 1
ATOM 1161 N N . GLN A 1 143 ? -5.717 6.296 -16.165 1.00 83.25 143 GLN A N 1
ATOM 1162 C CA . GLN A 1 143 ? -5.055 7.185 -15.211 1.00 83.25 143 GLN A CA 1
ATOM 1163 C C . GLN A 1 143 ? -5.316 6.809 -13.749 1.00 83.25 143 GLN A C 1
ATOM 1165 O O . GLN A 1 143 ? -4.445 7.061 -12.914 1.00 83.25 143 GLN A O 1
ATOM 1170 N N . ASP A 1 144 ? -6.441 6.147 -13.466 1.00 87.00 144 ASP A N 1
ATOM 1171 C CA . ASP A 1 144 ? -6.822 5.704 -12.121 1.00 87.00 144 ASP A CA 1
ATOM 1172 C C . ASP A 1 144 ? -6.052 4.453 -11.664 1.00 87.00 144 ASP A C 1
ATOM 1174 O O . ASP A 1 144 ? -6.149 4.042 -10.507 1.00 87.00 144 ASP A O 1
ATOM 1178 N N . THR A 1 145 ? -5.267 3.840 -12.556 1.00 92.25 145 THR A N 1
ATOM 1179 C CA . THR A 1 145 ? -4.412 2.699 -12.218 1.00 92.25 145 THR A CA 1
ATOM 1180 C C . THR A 1 145 ? -3.275 3.143 -11.305 1.00 92.25 145 THR A C 1
ATOM 1182 O O . THR A 1 145 ? -2.591 4.142 -11.561 1.00 92.25 145 THR A O 1
ATOM 1185 N N . GLU A 1 146 ? -3.041 2.365 -10.254 1.00 95.38 146 GLU A N 1
ATOM 1186 C CA . GLU A 1 146 ? -1.958 2.589 -9.301 1.00 95.38 146 GLU A CA 1
ATOM 1187 C C . GLU A 1 146 ? -0.566 2.500 -9.952 1.00 95.38 146 GLU A C 1
ATOM 1189 O O . GLU A 1 146 ? -0.399 2.155 -11.124 1.00 95.38 146 GLU A O 1
ATOM 1194 N N . GLY A 1 147 ? 0.458 2.872 -9.192 1.00 94.31 147 GLY A N 1
ATOM 1195 C CA . GLY A 1 147 ? 1.840 2.855 -9.639 1.00 94.31 147 GLY A CA 1
ATOM 1196 C C . GLY A 1 147 ? 2.605 1.649 -9.113 1.00 94.31 147 GLY A C 1
ATOM 1197 O O . GLY A 1 147 ? 2.052 0.604 -8.767 1.00 94.31 147 GLY A O 1
ATOM 1198 N N . LEU A 1 148 ? 3.926 1.800 -9.045 1.00 94.06 148 LEU A N 1
ATOM 1199 C CA . LEU A 1 148 ? 4.815 0.740 -8.586 1.00 94.06 148 LEU A CA 1
ATOM 1200 C C . LEU A 1 148 ? 4.495 0.306 -7.149 1.00 94.06 148 LEU A C 1
ATOM 1202 O O . LEU A 1 148 ? 4.735 -0.845 -6.811 1.00 94.06 148 LEU A O 1
ATOM 1206 N N . ALA A 1 149 ? 3.930 1.165 -6.298 1.00 93.50 149 ALA A N 1
ATOM 1207 C CA . ALA A 1 149 ? 3.621 0.794 -4.920 1.00 93.50 149 ALA A CA 1
ATOM 1208 C C . ALA A 1 149 ? 2.306 -0.000 -4.763 1.00 93.50 149 ALA A C 1
ATOM 1210 O O . ALA A 1 149 ? 1.993 -0.385 -3.642 1.00 93.50 149 ALA A O 1
ATOM 1211 N N . CYS A 1 150 ? 1.571 -0.317 -5.833 1.00 95.31 150 CYS A N 1
ATOM 1212 C CA . CYS A 1 150 ? 0.250 -0.966 -5.792 1.00 95.31 150 CYS A CA 1
ATOM 1213 C C . CYS A 1 150 ? 0.140 -2.218 -4.895 1.00 95.31 150 CYS A C 1
ATOM 1215 O O . CYS A 1 150 ? -0.779 -2.336 -4.081 1.00 95.31 150 CYS A O 1
ATOM 1217 N N . GLY A 1 151 ? 1.100 -3.143 -4.974 1.00 95.50 151 GLY A N 1
ATOM 1218 C CA . GLY A 1 151 ? 1.178 -4.321 -4.108 1.00 95.50 151 GLY A CA 1
ATOM 1219 C C . GLY A 1 151 ? 1.331 -3.943 -2.638 1.00 95.50 151 GLY A C 1
ATOM 1220 O O . GLY A 1 151 ? 0.640 -4.491 -1.777 1.00 95.50 151 GLY A O 1
ATOM 1221 N N . LEU A 1 152 ? 2.190 -2.962 -2.345 1.00 93.69 152 LEU A N 1
ATOM 1222 C CA . LEU A 1 152 ? 2.351 -2.401 -1.001 1.00 93.69 152 LEU A CA 1
ATOM 1223 C C . LEU A 1 152 ? 1.067 -1.728 -0.516 1.00 93.69 152 LEU A C 1
ATOM 1225 O O . LEU A 1 152 ? 0.660 -1.946 0.624 1.00 93.69 152 LEU A O 1
ATOM 1229 N N . THR A 1 153 ? 0.402 -0.968 -1.379 1.00 95.56 153 THR A N 1
ATOM 1230 C CA . THR A 1 153 ? -0.883 -0.338 -1.081 1.00 95.56 153 THR A CA 1
ATOM 1231 C C . THR A 1 153 ? -1.935 -1.380 -0.703 1.00 95.56 153 THR A C 1
ATOM 1233 O O . THR A 1 153 ? -2.594 -1.250 0.330 1.00 95.56 153 THR A O 1
ATOM 1236 N N . GLY A 1 154 ? -2.035 -2.467 -1.473 1.00 96.81 154 GLY A N 1
ATOM 1237 C CA . GLY A 1 154 ? -2.925 -3.587 -1.177 1.00 96.81 154 GLY A CA 1
ATOM 1238 C C . GLY A 1 154 ? -2.615 -4.274 0.160 1.00 96.81 154 GLY A C 1
ATOM 1239 O O . GLY A 1 154 ? -3.525 -4.614 0.928 1.00 96.81 154 GLY A O 1
ATOM 1240 N N . MET A 1 155 ? -1.329 -4.431 0.488 1.00 96.56 155 MET A N 1
ATOM 1241 C CA . MET A 1 155 ? -0.907 -4.944 1.793 1.00 96.56 155 MET A CA 1
ATOM 1242 C C . MET A 1 155 ? -1.316 -4.002 2.936 1.00 96.56 155 MET A C 1
ATOM 1244 O O . MET A 1 155 ? -1.911 -4.458 3.913 1.00 96.56 155 MET A O 1
ATOM 1248 N N . LEU A 1 156 ? -1.048 -2.698 2.812 1.00 96.06 156 LEU A N 1
ATOM 1249 C CA . LEU A 1 156 ? -1.407 -1.681 3.809 1.00 96.06 156 LEU A CA 1
ATOM 1250 C C . LEU A 1 156 ? -2.918 -1.653 4.068 1.00 96.06 156 LEU A C 1
ATOM 1252 O O . LEU A 1 156 ? -3.340 -1.676 5.226 1.00 96.06 156 LEU A O 1
ATOM 1256 N N . GLU A 1 157 ? -3.725 -1.670 3.003 1.00 97.00 157 GLU A N 1
ATOM 1257 C CA . GLU A 1 157 ? -5.188 -1.737 3.086 1.00 97.00 157 GLU A CA 1
ATOM 1258 C C . GLU A 1 157 ? -5.642 -2.972 3.875 1.00 97.00 157 GLU A C 1
ATOM 1260 O O . GLU A 1 157 ? -6.484 -2.884 4.774 1.00 97.00 157 GLU A O 1
ATOM 1265 N N . SER A 1 158 ? -5.053 -4.129 3.576 1.00 96.50 158 SER A N 1
ATOM 1266 C CA . SER A 1 158 ? -5.421 -5.395 4.212 1.00 96.50 158 SER A CA 1
ATOM 1267 C C . SER A 1 158 ? -5.043 -5.428 5.687 1.00 96.50 158 SER A C 1
ATOM 1269 O O . SER A 1 158 ? -5.862 -5.820 6.518 1.00 96.50 158 SER A O 1
ATOM 1271 N N . VAL A 1 159 ? -3.845 -4.955 6.047 1.00 95.50 159 VAL A N 1
ATOM 1272 C CA . VAL A 1 159 ? -3.417 -4.869 7.451 1.00 95.50 159 VAL A CA 1
ATOM 1273 C C . VAL A 1 159 ? -4.303 -3.893 8.229 1.00 95.50 159 VAL A C 1
ATOM 1275 O O . VAL A 1 159 ? -4.782 -4.230 9.316 1.00 95.50 159 VAL A O 1
ATOM 1278 N N . ALA A 1 160 ? -4.574 -2.709 7.673 1.00 95.81 160 ALA A N 1
ATOM 1279 C CA . ALA A 1 160 ? -5.451 -1.714 8.286 1.00 95.81 160 ALA A CA 1
ATOM 1280 C C . ALA A 1 160 ? -6.851 -2.291 8.556 1.00 95.81 160 ALA A C 1
ATOM 1282 O O . ALA A 1 160 ? -7.364 -2.224 9.678 1.00 95.81 160 ALA A O 1
ATOM 1283 N N . ASN A 1 161 ? -7.451 -2.933 7.554 1.00 95.88 161 ASN A N 1
ATOM 1284 C CA . ASN A 1 161 ? -8.780 -3.522 7.684 1.00 95.88 161 ASN A CA 1
ATOM 1285 C C . ASN A 1 161 ? -8.803 -4.764 8.578 1.00 95.88 161 ASN A C 1
ATOM 1287 O O . ASN A 1 161 ? -9.793 -4.989 9.278 1.00 95.88 161 ASN A O 1
ATOM 1291 N N . PHE A 1 162 ? -7.719 -5.539 8.630 1.00 95.12 162 PHE A N 1
ATOM 1292 C CA . PHE A 1 162 ? -7.586 -6.637 9.579 1.00 95.12 162 PHE A CA 1
ATOM 1293 C C . PHE A 1 162 ? -7.606 -6.127 11.023 1.00 95.12 162 PHE A C 1
ATOM 1295 O O . PHE A 1 162 ? -8.345 -6.659 11.855 1.00 95.12 162 PHE A O 1
ATOM 1302 N N . ILE A 1 163 ? -6.863 -5.053 11.314 1.00 95.06 163 ILE A N 1
ATOM 1303 C CA . ILE A 1 163 ? -6.873 -4.399 12.628 1.00 95.06 163 ILE A CA 1
ATOM 1304 C C . ILE A 1 163 ? -8.296 -3.935 12.979 1.00 95.06 163 ILE A C 1
ATOM 1306 O O . ILE A 1 163 ? -8.799 -4.263 14.055 1.00 95.06 163 ILE A O 1
ATOM 1310 N N . LEU A 1 164 ? -8.988 -3.241 12.071 1.00 95.12 164 LEU A N 1
ATOM 1311 C CA . LEU A 1 164 ? -10.371 -2.792 12.296 1.00 95.12 164 LEU A CA 1
ATOM 1312 C C . LEU A 1 164 ? -11.329 -3.961 12.542 1.00 95.12 164 LEU A C 1
ATOM 1314 O O . LEU A 1 164 ? -12.156 -3.896 13.455 1.00 95.12 164 LEU A O 1
ATOM 1318 N N . LYS A 1 165 ? -11.178 -5.055 11.788 1.00 94.25 165 LYS A N 1
ATOM 1319 C CA . LYS A 1 165 ? -11.967 -6.283 11.938 1.00 94.25 165 LYS A CA 1
ATOM 1320 C C . LYS A 1 165 ? -11.793 -6.893 13.328 1.00 94.25 165 LYS A C 1
ATOM 1322 O O . LYS A 1 165 ? -12.789 -7.122 14.014 1.00 94.25 165 LYS A O 1
ATOM 1327 N N . ILE A 1 166 ? -10.560 -7.125 13.788 1.00 94.56 166 ILE A N 1
ATOM 1328 C CA . ILE A 1 166 ? -10.328 -7.733 15.114 1.00 94.56 166 ILE A CA 1
ATOM 1329 C C . ILE A 1 166 ? -10.738 -6.802 16.264 1.00 94.56 166 ILE A C 1
ATOM 1331 O O . ILE A 1 166 ? -11.056 -7.270 17.358 1.00 94.56 166 ILE A O 1
ATOM 1335 N N . LYS A 1 167 ? -10.764 -5.487 16.016 1.00 94.25 167 LYS A N 1
ATOM 1336 C CA . LYS A 1 167 ? -11.239 -4.464 16.956 1.00 94.25 167 LYS A CA 1
ATOM 1337 C C . LYS A 1 167 ? -12.747 -4.232 16.886 1.00 94.25 167 LYS A C 1
ATOM 1339 O O . LYS A 1 167 ? -13.247 -3.408 17.645 1.00 94.25 167 LYS A O 1
ATOM 1344 N N . ARG A 1 168 ? -13.460 -4.986 16.037 1.00 93.75 168 ARG A N 1
ATOM 1345 C CA . ARG A 1 168 ? -14.913 -4.896 15.828 1.00 93.75 168 ARG A CA 1
ATOM 1346 C C . ARG A 1 168 ? -15.362 -3.475 15.480 1.00 93.75 168 ARG A C 1
ATOM 1348 O O . ARG A 1 168 ? -16.372 -3.002 15.980 1.00 93.75 168 ARG A O 1
ATOM 1355 N N . SER A 1 169 ? -14.570 -2.786 14.664 1.00 94.50 169 SER A N 1
ATOM 1356 C CA . SER A 1 169 ? -14.960 -1.492 14.120 1.00 94.50 169 SER A CA 1
ATOM 1357 C C . SER A 1 169 ? -15.998 -1.685 13.016 1.00 94.50 169 SER A C 1
ATOM 1359 O O . SER A 1 169 ? -15.835 -2.563 12.162 1.00 94.50 169 SER A O 1
ATOM 1361 N N . ASP A 1 170 ? -17.007 -0.819 12.993 1.00 94.88 170 ASP A N 1
ATOM 1362 C CA . ASP A 1 170 ? -18.013 -0.745 11.926 1.00 94.88 170 ASP A CA 1
ATOM 1363 C C . ASP A 1 170 ? -17.503 0.005 10.687 1.00 94.88 170 ASP A C 1
ATOM 1365 O O . ASP A 1 170 ? -18.275 0.308 9.795 1.00 94.88 170 ASP A O 1
ATOM 1369 N N . TYR A 1 171 ? -16.203 0.304 10.610 1.00 95.75 171 TYR A N 1
ATOM 1370 C CA . TYR A 1 171 ? -15.609 1.060 9.508 1.00 95.75 171 TYR A CA 1
ATOM 1371 C C . TYR A 1 171 ? -14.495 0.285 8.823 1.00 95.75 171 TYR A C 1
ATOM 1373 O O . TYR A 1 171 ? -13.827 -0.555 9.438 1.00 95.75 171 TYR A O 1
ATOM 1381 N N . ARG A 1 172 ? -14.267 0.594 7.551 1.00 96.00 172 ARG A N 1
ATOM 1382 C CA . ARG A 1 172 ? -13.163 0.080 6.736 1.00 96.00 172 ARG A CA 1
ATOM 1383 C C . ARG A 1 172 ? -12.457 1.229 6.033 1.00 96.00 172 ARG A C 1
ATOM 1385 O O . ARG A 1 172 ? -13.010 2.319 5.909 1.00 96.00 172 ARG A O 1
ATOM 1392 N N . ILE A 1 173 ? -11.216 0.993 5.634 1.00 96.31 173 ILE A N 1
ATOM 1393 C CA . ILE A 1 173 ? -10.386 1.977 4.942 1.00 96.31 173 ILE A CA 1
ATOM 1394 C C . ILE A 1 173 ? -10.049 1.408 3.571 1.00 96.31 173 ILE A C 1
ATOM 1396 O O . ILE A 1 173 ? -9.474 0.328 3.490 1.00 96.31 173 ILE A O 1
ATOM 1400 N N . ASN A 1 174 ? -10.387 2.130 2.511 1.00 96.56 174 ASN A N 1
ATOM 1401 C CA . ASN A 1 174 ? -9.821 1.905 1.188 1.00 96.56 174 ASN A CA 1
ATOM 1402 C C . ASN A 1 174 ? -8.528 2.708 1.094 1.00 96.56 174 ASN A C 1
ATOM 1404 O O . ASN A 1 174 ? -8.547 3.904 1.381 1.00 96.56 174 ASN A O 1
ATOM 1408 N N . ILE A 1 175 ? -7.427 2.071 0.712 1.00 96.75 175 ILE A N 1
ATOM 1409 C CA . ILE A 1 175 ? -6.149 2.752 0.500 1.00 96.75 175 ILE A CA 1
ATOM 1410 C C . ILE A 1 175 ? -5.781 2.572 -0.965 1.00 96.75 175 ILE A C 1
ATOM 1412 O O . ILE A 1 175 ? -5.657 1.440 -1.436 1.00 96.75 175 ILE A O 1
ATOM 1416 N N . VAL A 1 176 ? -5.624 3.684 -1.677 1.00 95.75 176 VAL A N 1
ATOM 1417 C CA . VAL A 1 176 ? -5.313 3.697 -3.109 1.00 95.75 176 VAL A CA 1
ATOM 1418 C C . VAL A 1 176 ? -4.141 4.629 -3.372 1.00 95.75 176 VAL A C 1
ATOM 1420 O O . VAL A 1 176 ? -4.126 5.761 -2.896 1.00 95.75 176 VAL A O 1
ATOM 1423 N N . GLU A 1 177 ? -3.160 4.174 -4.136 1.00 95.69 177 GLU A N 1
ATOM 1424 C CA . GLU A 1 177 ? -2.066 4.997 -4.639 1.00 95.69 177 GLU A CA 1
ATOM 1425 C C . GLU A 1 177 ? -2.606 6.014 -5.652 1.00 95.69 177 GLU A C 1
ATOM 1427 O O . GLU A 1 177 ? -3.283 5.663 -6.611 1.00 95.69 177 GLU A O 1
ATOM 1432 N N . GLN A 1 178 ? -2.326 7.294 -5.422 1.00 95.06 178 GLN A N 1
ATOM 1433 C CA . GLN A 1 178 ? -2.730 8.400 -6.296 1.00 95.06 178 GLN A CA 1
ATOM 1434 C C . GLN A 1 178 ? -1.554 8.962 -7.089 1.00 95.06 178 GLN A C 1
ATOM 1436 O O . GLN A 1 178 ? -1.713 9.347 -8.243 1.00 95.06 178 GLN A O 1
ATOM 1441 N N . LYS A 1 179 ? -0.367 9.010 -6.476 1.00 94.69 179 LYS A N 1
ATOM 1442 C CA . LYS A 1 179 ? 0.853 9.523 -7.105 1.00 94.69 179 LYS A CA 1
ATOM 1443 C C . LYS A 1 179 ? 2.003 8.561 -6.906 1.00 94.69 179 LYS A C 1
ATOM 1445 O O . LYS A 1 179 ? 2.128 7.969 -5.837 1.00 94.69 179 LYS A O 1
ATOM 1450 N N . CYS A 1 180 ? 2.835 8.443 -7.935 1.00 93.44 180 CYS A N 1
ATOM 1451 C CA . CYS A 1 180 ? 3.933 7.493 -7.994 1.00 93.44 180 CYS A CA 1
ATOM 1452 C C . CYS A 1 180 ? 5.142 8.089 -8.712 1.00 93.44 180 CYS A C 1
ATOM 1454 O O . CYS A 1 180 ? 5.024 8.520 -9.862 1.00 93.44 180 CYS A O 1
ATOM 1456 N N . LEU A 1 181 ? 6.326 8.008 -8.101 1.00 91.12 181 LEU A N 1
ATOM 1457 C CA . LEU A 1 181 ? 7.560 8.470 -8.746 1.00 91.12 181 LEU A CA 1
ATOM 1458 C C . LEU A 1 181 ? 7.854 7.680 -10.028 1.00 91.12 181 LEU A C 1
ATOM 1460 O O . LEU A 1 181 ? 8.315 8.256 -11.008 1.00 91.12 181 LEU A O 1
ATOM 1464 N N . ALA A 1 182 ? 7.528 6.382 -10.065 1.00 90.88 182 ALA A N 1
ATOM 1465 C CA . ALA A 1 182 ? 7.716 5.556 -11.260 1.00 90.88 182 ALA A CA 1
ATOM 1466 C C . ALA A 1 182 ? 6.792 5.963 -12.430 1.00 90.88 182 ALA A C 1
ATOM 1468 O O . ALA A 1 182 ? 7.093 5.667 -13.584 1.00 90.88 182 ALA A O 1
ATOM 1469 N N . LYS A 1 183 ? 5.697 6.687 -12.145 1.00 90.88 183 LYS A N 1
ATOM 1470 C CA . LYS A 1 183 ? 4.819 7.311 -13.152 1.00 90.88 183 LYS A CA 1
ATOM 1471 C C . LYS A 1 183 ? 5.249 8.744 -13.515 1.00 90.88 183 LYS A C 1
ATOM 1473 O O . LYS A 1 183 ? 4.608 9.364 -14.356 1.00 90.88 183 LYS A O 1
ATOM 1478 N N . GLY A 1 184 ? 6.332 9.258 -12.926 1.00 88.94 184 GLY A N 1
ATOM 1479 C CA . GLY A 1 184 ? 6.852 10.609 -13.166 1.00 88.94 184 GLY A CA 1
ATOM 1480 C C . GLY A 1 184 ? 6.373 11.678 -12.178 1.00 88.94 184 GLY A C 1
ATOM 1481 O O . GLY A 1 184 ? 6.622 12.857 -12.414 1.00 88.94 184 GLY A O 1
ATOM 1482 N N . GLU A 1 185 ? 5.706 11.293 -11.087 1.00 92.19 185 GLU A N 1
ATOM 1483 C CA . GLU A 1 185 ? 5.271 12.222 -10.034 1.00 92.19 185 GLU A CA 1
ATOM 1484 C C . GLU A 1 185 ? 6.405 12.564 -9.052 1.00 92.19 185 GLU A C 1
ATOM 1486 O O . GLU A 1 185 ? 7.402 11.854 -8.936 1.00 92.19 185 GLU A O 1
ATOM 1491 N N . GLU A 1 186 ? 6.237 13.642 -8.286 1.00 91.50 186 GLU A N 1
ATOM 1492 C CA . GLU A 1 186 ? 7.271 14.132 -7.358 1.00 91.50 186 GLU A CA 1
ATOM 1493 C C . GLU A 1 186 ? 7.381 13.325 -6.054 1.00 91.50 186 GLU A C 1
ATOM 1495 O O . GLU A 1 186 ? 8.402 13.383 -5.369 1.00 91.50 186 GLU A O 1
ATOM 1500 N N . HIS A 1 187 ? 6.319 12.616 -5.673 1.00 93.31 187 HIS A N 1
ATOM 1501 C CA . HIS A 1 187 ? 6.217 11.894 -4.407 1.00 93.31 187 HIS A CA 1
ATOM 1502 C C . HIS A 1 187 ? 5.220 10.737 -4.512 1.00 93.31 187 HIS A C 1
ATOM 1504 O O . HIS A 1 187 ? 4.431 10.649 -5.456 1.00 93.31 187 HIS A O 1
ATOM 1510 N N . LEU A 1 188 ? 5.263 9.837 -3.530 1.00 94.75 188 LEU A N 1
ATOM 1511 C CA . LEU A 1 188 ? 4.263 8.792 -3.364 1.00 94.75 188 LEU A CA 1
ATOM 1512 C C . LEU A 1 188 ? 3.105 9.353 -2.541 1.00 94.75 188 LEU A C 1
ATOM 1514 O O . LEU A 1 188 ? 3.323 9.960 -1.494 1.00 94.75 188 LEU A O 1
ATOM 1518 N N . GLN A 1 189 ? 1.878 9.150 -3.004 1.00 96.31 189 GLN A N 1
ATOM 1519 C CA . GLN A 1 189 ? 0.687 9.598 -2.292 1.00 96.31 189 GLN A CA 1
ATOM 1520 C C . GLN A 1 189 ? -0.363 8.500 -2.262 1.00 96.31 189 GLN A C 1
ATOM 1522 O O . GLN A 1 189 ? -0.631 7.873 -3.285 1.00 96.31 189 GLN A O 1
ATOM 1527 N N . PHE A 1 190 ? -0.993 8.320 -1.106 1.00 96.62 190 PHE A N 1
ATOM 1528 C CA . PHE A 1 190 ? -2.133 7.440 -0.918 1.00 96.62 190 PHE A CA 1
ATOM 1529 C C . PHE A 1 190 ? -3.374 8.248 -0.555 1.00 96.62 190 PHE A C 1
ATOM 1531 O O . PHE A 1 190 ? -3.326 9.113 0.319 1.00 96.62 190 PHE A O 1
ATOM 1538 N N . MET A 1 191 ? -4.496 7.920 -1.184 1.00 97.25 191 MET A N 1
ATOM 1539 C CA . MET A 1 191 ? -5.820 8.309 -0.730 1.00 97.25 191 MET A CA 1
ATOM 1540 C C . MET A 1 191 ? -6.374 7.216 0.181 1.00 97.25 191 MET A C 1
ATOM 1542 O O . MET A 1 191 ? -6.523 6.067 -0.232 1.00 97.25 191 MET A O 1
ATOM 1546 N N . CYS A 1 192 ? -6.708 7.594 1.407 1.00 97.44 192 CYS A N 1
ATOM 1547 C CA . CYS A 1 192 ? -7.292 6.737 2.426 1.00 97.44 192 CYS A CA 1
ATOM 1548 C C . CYS A 1 192 ? -8.755 7.139 2.636 1.00 97.44 192 CYS A C 1
ATOM 1550 O O . CYS A 1 192 ? -9.042 8.077 3.386 1.00 97.44 192 CYS A O 1
ATOM 1552 N N . LYS A 1 193 ? -9.683 6.429 1.988 1.00 96.25 193 LYS A N 1
ATOM 1553 C CA . LYS A 1 193 ? -11.124 6.686 2.112 1.00 96.25 193 LYS A CA 1
ATOM 1554 C C . LYS A 1 193 ? -11.748 5.814 3.186 1.00 96.25 193 LYS A C 1
ATOM 1556 O O . LYS A 1 193 ? -11.541 4.602 3.202 1.00 96.25 193 LYS A O 1
ATOM 1561 N N . ILE A 1 194 ? -12.522 6.416 4.081 1.00 96.19 194 ILE A N 1
ATOM 1562 C CA . ILE A 1 194 ? -13.116 5.716 5.226 1.00 96.19 194 ILE A CA 1
ATOM 1563 C C . ILE A 1 194 ? -14.596 5.458 4.974 1.00 96.19 194 ILE A C 1
ATOM 1565 O O . ILE A 1 194 ? -15.375 6.398 4.832 1.00 96.19 194 ILE A O 1
ATOM 1569 N N . TYR A 1 195 ? -14.992 4.193 4.986 1.00 94.75 195 TYR A N 1
ATOM 1570 C CA . TYR A 1 195 ? -16.357 3.754 4.709 1.00 94.75 195 TYR A CA 1
ATOM 1571 C C . TYR A 1 195 ? -16.993 3.124 5.939 1.00 94.75 195 TYR A C 1
ATOM 1573 O O . TYR A 1 195 ? -16.297 2.492 6.742 1.00 94.75 195 TYR A O 1
ATOM 1581 N N . ASP A 1 196 ? -18.312 3.265 6.070 1.00 92.94 196 ASP A N 1
ATOM 1582 C CA . ASP A 1 196 ? -19.085 2.361 6.917 1.00 92.94 196 ASP A CA 1
ATOM 1583 C C . ASP A 1 196 ? -18.992 0.929 6.360 1.00 92.94 196 ASP A C 1
ATOM 1585 O O . ASP A 1 196 ? -18.788 0.702 5.167 1.00 92.94 196 ASP A O 1
ATOM 1589 N N . SER A 1 197 ? -19.098 -0.064 7.235 1.00 84.50 197 SER A N 1
ATOM 1590 C CA . SER A 1 197 ? -19.004 -1.477 6.882 1.00 84.50 197 SER A CA 1
ATOM 1591 C C . SER A 1 197 ? -20.080 -1.951 5.902 1.00 84.50 197 SER A C 1
ATOM 1593 O O . SER A 1 197 ? -19.850 -2.959 5.232 1.00 84.50 197 SER A O 1
ATOM 1595 N N . LEU A 1 198 ? -21.231 -1.276 5.830 1.00 83.81 198 LEU A N 1
ATOM 1596 C CA . LEU A 1 198 ? -22.269 -1.539 4.835 1.00 83.81 198 LEU A CA 1
ATOM 1597 C C . LEU A 1 198 ? -21.813 -1.066 3.455 1.00 83.81 198 LEU A C 1
ATOM 1599 O O . LEU A 1 198 ? -21.699 -1.899 2.560 1.00 83.81 198 LEU A O 1
ATOM 1603 N N . ASP A 1 199 ? -21.438 0.208 3.328 1.00 85.00 199 ASP A N 1
ATOM 1604 C CA . ASP A 1 199 ? -20.931 0.792 2.077 1.00 85.00 199 ASP A CA 1
ATOM 1605 C C . ASP A 1 199 ? -19.700 0.033 1.564 1.00 85.00 199 ASP A C 1
ATOM 1607 O O . ASP A 1 199 ? -19.542 -0.220 0.373 1.00 85.00 199 ASP A O 1
ATOM 1611 N N . TRP A 1 200 ? -18.831 -0.397 2.482 1.00 87.81 200 TRP A N 1
ATOM 1612 C CA . TRP A 1 200 ? -17.654 -1.190 2.148 1.00 87.81 200 TRP A CA 1
ATOM 1613 C C . TRP A 1 200 ? -17.998 -2.5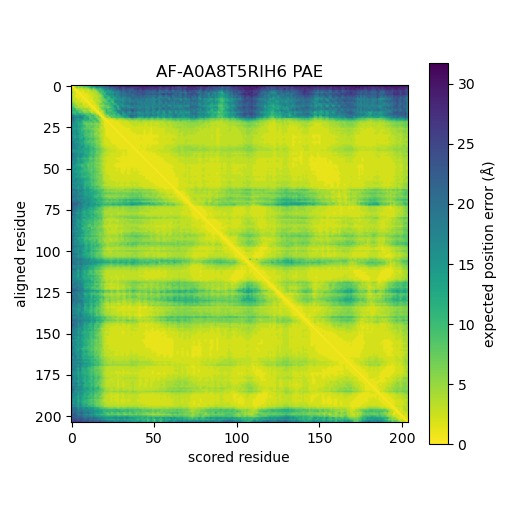13 1.458 1.00 87.81 200 TRP A C 1
ATOM 1615 O O . TRP A 1 200 ? -17.312 -2.902 0.519 1.00 87.81 200 TRP A O 1
ATOM 1625 N N . LYS A 1 201 ? -19.039 -3.221 1.917 1.00 80.88 201 LYS A N 1
ATOM 1626 C CA . LYS A 1 201 ? -19.427 -4.519 1.336 1.00 80.88 201 LYS A CA 1
ATOM 1627 C C . LYS A 1 201 ? -19.924 -4.398 -0.099 1.00 80.88 201 LYS A C 1
ATOM 1629 O O . LYS A 1 201 ? -19.881 -5.384 -0.820 1.00 80.88 201 LYS A O 1
ATOM 1634 N N . GLU A 1 202 ? -20.422 -3.231 -0.489 1.00 71.75 202 GLU A N 1
ATOM 1635 C CA . GLU A 1 202 ? -20.859 -2.970 -1.861 1.00 71.75 202 GLU A CA 1
ATOM 1636 C C . GLU A 1 202 ? -19.673 -2.678 -2.796 1.00 71.75 202 GLU A C 1
ATOM 1638 O O . GLU A 1 202 ? -19.796 -2.833 -4.009 1.00 71.75 202 GLU A O 1
ATOM 1643 N N . LEU A 1 203 ? -18.520 -2.297 -2.231 1.00 71.38 203 LEU A N 1
ATOM 1644 C CA . LEU A 1 203 ? -17.280 -1.991 -2.951 1.00 71.38 203 LEU A CA 1
ATOM 1645 C C . LEU A 1 203 ? -16.303 -3.177 -3.044 1.00 71.38 203 LEU A C 1
ATOM 1647 O O . LEU A 1 203 ? -15.423 -3.155 -3.904 1.00 71.38 203 LEU A O 1
ATOM 1651 N N . SER A 1 204 ? -16.398 -4.150 -2.127 1.00 58.91 204 SER A N 1
ATOM 1652 C CA . SER A 1 204 ? -15.386 -5.197 -1.891 1.00 58.91 204 SER A CA 1
ATOM 1653 C C . SER A 1 204 ? -15.689 -6.547 -2.523 1.00 58.91 204 SER A C 1
ATOM 1655 O O . SER A 1 204 ? -16.815 -7.037 -2.281 1.00 58.91 204 SER A O 1
#

Sequence (204 aa):
MGAVQWLLKKITKVFGRNTTSLYYVLLYREILKEINDITKDEEDSIIILREIGKKAATESCERHTTVFKWMPGSPRKIIEYFELLWVVVFGKELEEGDLTYEELPKEGSKYSDYLVTIKSCPLCAGYGVDDEDTFNFKKISNQDTEGLACGLTGMLESVANFILKIKRSDYRINIVEQKCLAKGEEHLQFMCKIYDSLDWKELS

Solvent-accessible surface area (backbone atoms only — not comparable to full-atom values): 11243 Å² total; per-residue (Å²): 135,56,75,66,60,53,50,51,52,50,50,51,50,51,50,48,52,53,57,50,50,54,50,52,38,50,52,53,52,50,51,50,44,55,41,26,72,72,64,73,35,65,59,62,26,42,54,50,41,17,51,50,22,25,53,54,32,41,55,52,43,64,78,45,49,75,75,49,71,82,54,60,50,47,71,69,52,44,60,78,39,39,69,59,52,42,29,72,74,68,73,48,81,79,63,91,86,33,70,49,78,44,82,42,82,42,90,98,48,97,55,48,30,35,42,41,37,33,51,76,42,73,75,39,62,69,57,70,74,48,91,82,53,70,73,60,63,84,72,46,79,61,81,86,56,54,43,85,56,26,27,58,32,24,22,51,26,29,48,53,36,49,36,17,55,79,52,68,36,65,47,40,52,50,48,42,49,75,37,23,47,56,70,73,39,89,29,30,29,32,43,36,44,61,33,50,50,68,65,40,60,80,75,104

Foldseek 3Di:
DDPVVVVVVVVCVVVVLVVVLVVVLVVLLVQLVVLCVVVVALLVSLVVLLVCLQVVLLVVCVVPVVVLPPQDQDLVSCVVCLQVLCCVLRVDGAPPPQWDKDWADDPPDPGTKMKIWGQDDSSCVCQPVDPVNPRDLVRDPDLQRADSCSSVQSSSQNNSQSSNVVSVHQKGWRWGWNDDVNNVGRTTMIIIDMDGNVVVVVVD

pLDDT: mean 88.92, std 9.73, range [54.72, 98.12]

Mean predicted aligned error: 5.98 Å

Radius of gyration: 18.09 Å; Cα contacts (8 Å, |Δi|>4): 295; chains: 1; bounding box: 56×33×48 Å

Nearest PDB structures (foldseek):
  1wc8-assembly1_A-2  TM=8.025E-01  e=2.880E-05  Mus musculus
  3b3s-assembly1_A  TM=2.771E-01  e=4.754E-01  Vibrio proteolyticus
  3b7i-assembly1_A  TM=2.792E-01  e=4.754E-01  Vibrio proteolyticus
  3b3t-assembly1_A  TM=2.769E-01  e=6.658E-01  Vibrio proteolyticus
  2anp-assembly1_A  TM=2.755E-01  e=1.306E+00  Vibrio proteolyticus

Secondary structure (DSSP, 8-state):
--HHHHHHHHHHHHHHHHHHHHHHHHHHHHHHHHHHHHH--HHHHHHHHHHHHHHHHHHHHHHTGGGGGGS-SSHHHHHHTHHHHHHHHHSSPPPTT-EEEEEE--TT-SS-EEEEEESS-TTTTTTTTSTT----GGG---TTS--TTHHHHHHHHHHHHHHHHHTT-SEEEEEEEEE-GGGT-SSEEEEEEEEEHHHHHHH-